Protein AF-Q4TBL2-F1 (afdb_monomer)

pLDDT: mean 72.85, std 23.15, range [24.27, 95.69]

Secondary structure (DSSP, 8-state):
-PPPPP-SS--EEEEE-SS-EEEE--TT-BS----TT---BHHHHHHHHS-GGG--S--------EEEEEEE-----------S--TTPPPPP------PPP----SS-----EEEEEEEEEEETTEEEEEEEEEESS--TTHHHHHHHHTT-PBTT-TTTTTTTT-SSSS-SEEEEEEEE--SSS-EEEE---S-STTT-TTEEEEEESS-HHHHHTT-

Radius of gyration: 19.43 Å; Cα contacts (8 Å, |Δi|>4): 349; chains: 1; bounding box: 51×47×43 Å

Sequence (220 aa):
MATEPASLENLRVLYHSHDYVVVDKHWDLRIDSKMWYEKLTVQAQLQASFPPAGRPQHLLRFQVLSPVGFLDKWSSLCCPQQSCCWPGVPLLQGPHRHQSLPRLSCEKPKTCRSELAVLEYGLYDGEPVTKALLQPLTGRTHQLRVHCSAIGHPIVGDVTYSCGADAGPYRMMLHAHLLHLPLEPQPLLVCAGDPFVPSVDPKWLPQRSLRMLSAAVASL

Structure (mmCIF, N/CA/C/O backbone):
data_AF-Q4TBL2-F1
#
_entry.id   AF-Q4TBL2-F1
#
loop_
_atom_site.group_PDB
_atom_site.id
_atom_site.type_symbol
_atom_site.label_atom_id
_atom_site.label_alt_id
_atom_site.label_comp_id
_atom_site.label_asym_id
_atom_site.label_entity_id
_atom_site.label_seq_id
_atom_site.pdbx_PDB_ins_code
_atom_site.Cartn_x
_atom_site.Cartn_y
_atom_site.Cartn_z
_atom_site.occupancy
_atom_site.B_iso_or_equiv
_atom_site.auth_seq_id
_atom_site.auth_comp_id
_atom_site.auth_asym_id
_atom_site.auth_atom_id
_atom_site.pdbx_PDB_model_num
ATOM 1 N N . MET A 1 1 ? 4.059 14.584 -12.124 1.00 42.28 1 MET A N 1
ATOM 2 C CA . MET A 1 1 ? 2.757 15.025 -11.589 1.00 42.28 1 MET A CA 1
ATOM 3 C C . MET A 1 1 ? 2.736 14.633 -10.130 1.00 42.28 1 MET A C 1
ATOM 5 O O . MET A 1 1 ? 2.803 13.450 -9.839 1.00 42.28 1 MET A O 1
ATOM 9 N N . ALA A 1 2 ? 2.824 15.614 -9.238 1.00 47.84 2 ALA A N 1
ATOM 10 C CA . ALA A 1 2 ? 2.899 15.372 -7.806 1.00 47.84 2 ALA A CA 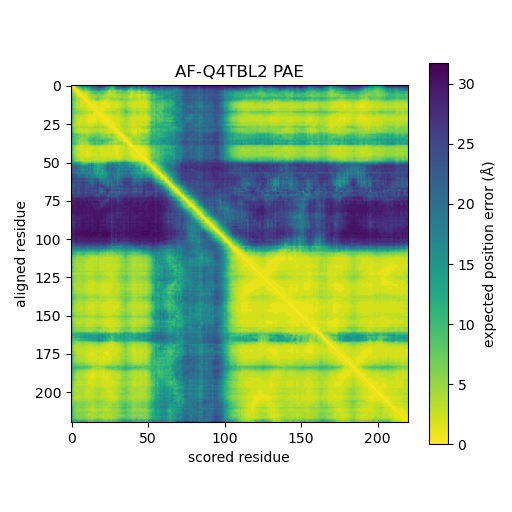1
ATOM 11 C C . ALA A 1 2 ? 1.472 15.296 -7.256 1.00 47.84 2 ALA A C 1
ATOM 13 O O . ALA A 1 2 ? 0.710 16.246 -7.420 1.00 47.84 2 ALA A O 1
ATOM 14 N N . THR A 1 3 ? 1.112 14.184 -6.612 1.00 62.75 3 THR A N 1
ATOM 15 C CA . THR A 1 3 ? 0.061 14.206 -5.583 1.00 62.75 3 THR A CA 1
ATOM 16 C C . THR A 1 3 ? 0.325 15.391 -4.659 1.00 62.75 3 THR A C 1
ATOM 18 O O . THR A 1 3 ? 1.483 15.600 -4.288 1.00 62.75 3 THR A O 1
ATOM 21 N N . GLU A 1 4 ? -0.711 16.168 -4.332 1.00 74.00 4 GLU A N 1
ATOM 22 C CA . GLU A 1 4 ? -0.565 17.333 -3.457 1.00 74.00 4 GLU A CA 1
ATOM 23 C C . GLU A 1 4 ? 0.197 16.958 -2.179 1.00 74.00 4 GLU A C 1
ATOM 25 O O . GLU A 1 4 ? -0.053 15.886 -1.614 1.00 74.00 4 GLU A O 1
ATOM 30 N N . PRO A 1 5 ? 1.145 17.799 -1.728 1.00 81.06 5 PRO A N 1
ATOM 31 C CA . PRO A 1 5 ? 1.869 17.529 -0.501 1.00 81.06 5 PRO A CA 1
ATOM 32 C C . PRO A 1 5 ? 0.889 17.452 0.669 1.00 81.06 5 PRO A C 1
ATOM 34 O O . PRO A 1 5 ? -0.144 18.125 0.698 1.00 81.06 5 PRO A O 1
ATOM 37 N N . ALA A 1 6 ? 1.233 16.641 1.665 1.00 80.75 6 ALA A N 1
ATOM 38 C CA . ALA A 1 6 ? 0.446 16.582 2.881 1.00 80.75 6 ALA A CA 1
ATOM 39 C C . ALA A 1 6 ? 0.355 17.966 3.548 1.00 80.75 6 ALA A C 1
ATOM 41 O O . ALA A 1 6 ? 1.347 18.686 3.659 1.00 80.75 6 ALA A O 1
ATOM 42 N N . SER A 1 7 ? -0.832 18.305 4.045 1.00 86.81 7 SER A N 1
ATOM 43 C CA . SER A 1 7 ? -1.094 19.516 4.825 1.00 86.81 7 SER A CA 1
ATOM 44 C C . SER A 1 7 ? -1.907 19.170 6.071 1.00 86.81 7 SER A C 1
ATOM 46 O O . SER A 1 7 ? -2.487 18.086 6.156 1.00 86.81 7 SER A O 1
ATOM 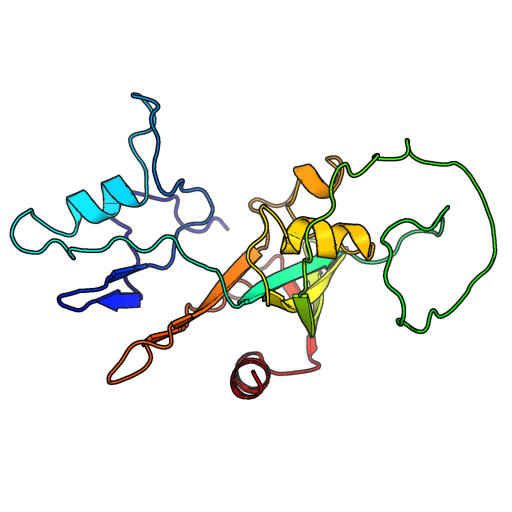48 N N . LEU A 1 8 ? -1.962 20.070 7.056 1.00 83.19 8 LEU A N 1
ATOM 49 C CA . LEU A 1 8 ? -2.751 19.835 8.274 1.00 83.19 8 LEU A CA 1
ATOM 50 C C . LEU A 1 8 ? -4.256 19.697 7.994 1.00 83.19 8 LEU A C 1
ATOM 52 O O . LEU A 1 8 ? -4.955 19.035 8.754 1.00 83.19 8 LEU A O 1
ATOM 56 N N . GLU A 1 9 ? -4.726 20.290 6.900 1.00 82.31 9 GLU A N 1
ATOM 57 C CA . GLU A 1 9 ? -6.141 20.358 6.526 1.00 82.31 9 GLU A CA 1
ATOM 58 C C . GLU A 1 9 ? -6.562 19.202 5.603 1.00 82.31 9 GLU A C 1
ATOM 60 O O . GLU A 1 9 ? -7.739 18.860 5.533 1.00 82.31 9 GLU A O 1
ATOM 65 N N . ASN A 1 10 ? -5.611 18.549 4.926 1.00 85.06 10 ASN A N 1
ATOM 66 C CA . ASN A 1 10 ? -5.883 17.471 3.973 1.00 85.06 10 ASN A CA 1
ATOM 67 C C . ASN A 1 10 ? -5.904 16.087 4.650 1.00 85.06 10 ASN A C 1
ATOM 69 O O . ASN A 1 10 ? -5.121 15.190 4.317 1.00 85.06 10 ASN A O 1
ATOM 73 N N . LEU A 1 11 ? -6.770 15.920 5.657 1.00 85.00 11 LEU A N 1
ATOM 74 C CA . LEU A 1 11 ? -7.009 14.622 6.288 1.00 85.00 11 LEU A CA 1
ATOM 75 C C . LEU A 1 11 ? -8.091 13.853 5.527 1.00 85.00 11 LEU A C 1
ATOM 77 O O . LEU A 1 11 ? -9.273 14.188 5.580 1.00 85.00 11 LEU A O 1
ATOM 81 N N . ARG A 1 12 ? -7.706 12.756 4.877 1.00 88.44 12 ARG A N 1
ATOM 82 C CA . ARG A 1 12 ? -8.656 11.892 4.175 1.00 88.44 12 ARG A CA 1
ATOM 83 C C . ARG A 1 12 ? -9.273 10.868 5.127 1.00 88.44 12 ARG A C 1
ATOM 85 O O . ARG A 1 12 ? -8.698 9.811 5.374 1.00 88.44 12 ARG A O 1
ATOM 92 N N . VAL A 1 13 ? -10.455 11.176 5.653 1.00 89.19 13 VAL A N 1
ATOM 93 C CA . VAL A 1 13 ? -11.239 10.257 6.495 1.00 89.19 13 VAL A CA 1
ATOM 94 C C . VAL A 1 13 ? -12.009 9.272 5.609 1.00 89.19 13 VAL A C 1
ATOM 96 O O . VAL A 1 13 ? -12.773 9.681 4.741 1.00 89.19 13 VAL A O 1
ATOM 99 N N . LEU A 1 14 ? -11.800 7.972 5.825 1.00 88.62 14 LEU A N 1
ATOM 100 C CA . LEU A 1 14 ? -12.497 6.885 5.124 1.00 88.62 14 LEU A CA 1
ATOM 101 C C . LEU A 1 14 ? -13.688 6.344 5.921 1.00 88.62 14 LEU A C 1
ATOM 103 O O . LEU A 1 14 ? -14.655 5.863 5.341 1.00 88.62 14 LEU A O 1
ATOM 107 N N . TYR A 1 15 ? -13.607 6.399 7.250 1.00 88.19 15 TYR A N 1
ATOM 108 C CA . TYR A 1 15 ? -14.672 5.975 8.152 1.00 88.19 15 TYR A CA 1
ATOM 109 C C . TYR A 1 15 ? -14.605 6.780 9.446 1.00 88.19 15 TYR A C 1
ATOM 111 O O . TYR A 1 15 ? -13.516 7.075 9.942 1.00 88.19 15 TYR A O 1
ATOM 119 N N . HIS A 1 16 ? -15.765 7.097 10.010 1.00 87.62 16 HIS A N 1
ATOM 120 C CA . HIS A 1 16 ? -15.886 7.770 11.294 1.00 87.62 16 HIS A CA 1
ATOM 121 C C . HIS A 1 16 ? -17.128 7.269 12.031 1.00 87.62 16 HIS A C 1
ATOM 123 O O . HIS A 1 16 ? -18.212 7.164 11.460 1.00 87.62 16 HIS A O 1
ATOM 129 N N . SER A 1 17 ? -16.942 6.976 13.310 1.00 85.31 17 SER A N 1
ATOM 130 C CA . SER A 1 17 ? -17.966 6.612 14.285 1.00 85.31 17 SER A CA 1
ATOM 131 C C . SER A 1 17 ? -17.591 7.221 15.637 1.00 85.31 17 SER A C 1
ATOM 133 O O . SER A 1 17 ? -16.541 7.849 15.762 1.00 85.31 17 SER A O 1
ATOM 135 N N . HIS A 1 18 ? -18.412 6.986 16.660 1.00 80.12 18 HIS A N 1
ATOM 136 C CA . HIS A 1 18 ? -18.089 7.387 18.030 1.00 80.12 18 HIS A CA 1
ATOM 137 C C . HIS A 1 18 ? -16.746 6.804 18.518 1.00 80.12 18 HIS A C 1
ATOM 139 O O . HIS A 1 18 ? -15.970 7.494 19.178 1.00 80.12 18 HIS A O 1
ATOM 145 N N . ASP A 1 19 ? -16.447 5.553 18.159 1.00 82.44 19 ASP A N 1
ATOM 146 C CA . ASP A 1 19 ? -15.314 4.814 18.730 1.00 82.44 19 ASP A CA 1
ATOM 147 C C . ASP A 1 19 ? -14.095 4.752 17.805 1.00 82.44 19 ASP A C 1
ATOM 149 O O . ASP A 1 19 ? -12.962 4.614 18.274 1.00 82.44 19 ASP A O 1
ATOM 153 N N . TYR A 1 20 ? -14.308 4.885 16.492 1.00 85.19 20 TYR A N 1
ATOM 154 C CA . TYR A 1 20 ? -13.273 4.677 15.481 1.00 85.19 20 TYR A CA 1
ATOM 155 C C . TYR A 1 20 ? -13.249 5.769 14.421 1.00 85.19 20 TYR A C 1
ATOM 157 O O . TYR A 1 20 ? -14.282 6.163 13.879 1.00 85.19 20 TYR A O 1
ATOM 165 N N . VAL A 1 21 ? -12.031 6.151 14.044 1.00 86.38 21 VAL A N 1
ATOM 166 C CA . VAL A 1 21 ? -11.726 6.919 12.836 1.00 86.38 21 VAL A CA 1
ATOM 167 C C . VAL A 1 21 ? -10.727 6.114 12.011 1.00 86.38 21 VAL A C 1
ATOM 169 O O . VAL A 1 21 ? -9.684 5.699 12.519 1.00 86.38 21 VAL A O 1
ATOM 172 N N . VAL A 1 22 ? -11.030 5.910 10.731 1.00 88.44 22 VAL A N 1
ATOM 173 C CA . VAL A 1 22 ? -10.106 5.323 9.754 1.00 88.44 22 VAL A CA 1
ATOM 174 C C . VAL A 1 22 ? -9.737 6.392 8.745 1.00 88.44 22 VAL A C 1
ATOM 176 O O . VAL A 1 22 ? -10.611 7.062 8.195 1.00 88.44 22 VAL A O 1
ATOM 179 N N . VAL A 1 23 ? -8.440 6.542 8.497 1.00 89.62 23 VAL A N 1
ATOM 180 C CA . VAL A 1 23 ? -7.898 7.556 7.592 1.00 89.62 23 VAL A CA 1
ATOM 181 C C . VAL A 1 23 ? -7.046 6.908 6.514 1.00 89.62 23 VAL A C 1
ATOM 183 O O . VAL A 1 23 ? -6.319 5.948 6.775 1.00 89.62 23 VAL A O 1
ATOM 186 N N . ASP A 1 24 ? -7.107 7.466 5.312 1.00 89.88 24 ASP A N 1
ATOM 187 C CA . ASP A 1 24 ? -6.162 7.170 4.245 1.00 89.88 24 ASP A CA 1
ATOM 188 C C . ASP A 1 24 ? -4.912 8.029 4.449 1.00 89.88 24 ASP A C 1
ATOM 190 O O . ASP A 1 24 ? -4.867 9.219 4.123 1.00 89.88 24 ASP A O 1
ATOM 194 N N . LYS A 1 25 ? -3.906 7.432 5.088 1.00 86.38 25 LYS A N 1
ATOM 195 C CA . LYS A 1 25 ? -2.682 8.128 5.469 1.00 86.38 25 LYS A CA 1
ATOM 196 C C . LYS A 1 25 ? -1.863 8.505 4.234 1.00 86.38 25 LYS A C 1
ATOM 198 O O . LYS A 1 25 ? -1.378 7.625 3.520 1.00 86.38 25 LYS A O 1
ATOM 203 N N . HIS A 1 26 ? -1.543 9.792 4.093 1.00 87.44 26 HIS A N 1
ATOM 204 C CA . HIS A 1 26 ? -0.567 10.241 3.102 1.00 87.44 26 HIS A CA 1
ATOM 205 C C . HIS A 1 26 ? 0.788 9.531 3.286 1.00 87.44 26 HIS A C 1
ATOM 207 O O . HIS A 1 26 ? 1.250 9.279 4.405 1.00 87.44 26 HIS A O 1
ATOM 213 N N . TRP A 1 27 ? 1.439 9.174 2.184 1.00 82.94 27 TRP A N 1
ATOM 214 C CA . TRP A 1 27 ? 2.610 8.294 2.181 1.00 82.94 27 TRP A CA 1
ATOM 215 C C . TRP A 1 27 ? 3.803 8.864 2.949 1.00 82.94 27 TRP A C 1
ATOM 217 O O . TRP A 1 27 ? 4.434 8.120 3.696 1.00 82.94 27 TRP A O 1
ATOM 227 N N . ASP A 1 28 ? 4.011 10.175 2.855 1.00 83.25 28 ASP A N 1
ATOM 228 C CA . ASP A 1 28 ? 5.127 10.887 3.491 1.00 83.25 28 ASP A CA 1
ATOM 229 C C . ASP A 1 28 ? 4.885 11.265 4.965 1.00 83.25 28 ASP A C 1
ATOM 231 O O . ASP A 1 28 ? 5.744 11.831 5.632 1.00 83.25 28 ASP A O 1
ATOM 235 N N . LEU A 1 29 ? 3.702 10.967 5.515 1.00 83.75 29 LEU A N 1
ATOM 236 C CA . LEU A 1 29 ? 3.378 11.349 6.889 1.00 83.75 29 LEU A CA 1
ATOM 237 C C . LEU A 1 29 ? 3.733 10.279 7.910 1.00 83.75 29 LEU A C 1
ATOM 239 O O . LEU A 1 29 ? 3.360 9.106 7.780 1.00 83.75 29 LEU A O 1
ATOM 243 N N . ARG A 1 30 ? 4.345 10.711 9.012 1.00 81.12 30 ARG A N 1
ATOM 244 C CA . ARG A 1 30 ? 4.428 9.910 10.233 1.00 81.12 30 ARG A CA 1
ATOM 245 C C . ARG A 1 30 ? 3.094 9.897 10.963 1.00 81.12 30 ARG A C 1
ATOM 247 O O . ARG A 1 30 ? 2.340 10.866 10.937 1.00 81.12 30 ARG A O 1
ATOM 254 N N . ILE A 1 31 ? 2.821 8.790 11.651 1.00 79.06 31 ILE A N 1
ATOM 255 C CA . ILE A 1 31 ? 1.633 8.671 12.508 1.00 79.06 31 ILE A CA 1
ATOM 256 C C . ILE A 1 31 ? 1.739 9.656 13.680 1.00 79.06 31 ILE A C 1
ATOM 258 O O . ILE A 1 31 ? 0.811 10.418 13.927 1.00 79.06 31 ILE A O 1
ATOM 262 N N . ASP A 1 32 ? 2.892 9.653 14.345 1.00 79.06 32 ASP A N 1
ATOM 263 C CA . ASP A 1 32 ? 3.239 10.500 15.485 1.00 79.06 32 ASP A CA 1
ATOM 264 C C . ASP A 1 32 ? 4.747 10.809 15.435 1.00 79.06 32 ASP A C 1
ATOM 266 O O . ASP A 1 32 ? 5.522 10.065 14.816 1.00 79.06 32 ASP A O 1
ATOM 270 N N . SER A 1 33 ? 5.165 11.896 16.081 1.00 78.88 33 SER A N 1
ATOM 271 C CA . SER A 1 33 ? 6.563 12.272 16.248 1.00 78.88 33 SER A CA 1
ATOM 272 C C . SER A 1 33 ? 6.817 12.875 17.625 1.00 78.88 33 SER A C 1
ATOM 274 O O . SER A 1 33 ? 6.108 13.759 18.093 1.00 78.88 33 SER A O 1
ATOM 276 N N . LYS A 1 34 ? 7.909 12.431 18.254 1.00 79.12 34 LYS A N 1
ATOM 277 C CA . LYS A 1 34 ? 8.442 13.044 19.481 1.00 79.12 34 LYS A CA 1
ATOM 278 C C . LYS A 1 34 ? 9.349 14.244 19.190 1.00 79.12 34 LYS A C 1
ATOM 280 O O . LYS A 1 34 ? 9.839 14.878 20.122 1.00 79.12 34 LYS A O 1
ATOM 285 N N . MET A 1 35 ? 9.640 14.519 17.918 1.00 78.12 35 MET A N 1
ATOM 286 C CA . MET A 1 35 ? 10.522 15.608 17.512 1.00 78.12 35 MET A CA 1
ATOM 287 C C . MET A 1 35 ? 9.729 16.912 17.467 1.00 78.12 35 MET A C 1
ATOM 289 O O . MET A 1 35 ? 8.772 17.043 16.714 1.00 78.12 35 MET A O 1
ATOM 293 N N . TRP A 1 36 ? 10.153 17.896 18.258 1.00 72.00 36 TRP A N 1
ATOM 294 C CA . TRP A 1 36 ? 9.431 19.158 18.461 1.00 72.00 36 TRP A CA 1
ATOM 295 C C . TRP A 1 36 ? 9.198 19.983 17.179 1.00 72.00 36 TRP A C 1
ATOM 297 O O . TRP A 1 36 ? 8.280 20.803 17.134 1.00 72.00 36 TRP A O 1
ATOM 307 N N . TYR A 1 37 ? 10.024 19.792 16.148 1.00 76.88 37 TYR A N 1
ATOM 308 C CA . TYR A 1 37 ? 9.916 20.494 14.866 1.00 76.88 37 TYR A CA 1
ATOM 309 C C . TYR A 1 37 ? 9.012 19.780 13.851 1.00 76.88 37 TYR A C 1
ATOM 311 O O . TYR A 1 37 ? 8.557 20.404 12.894 1.00 76.88 37 TYR A O 1
ATOM 319 N N . GLU A 1 38 ? 8.718 18.493 14.043 1.00 76.25 38 GLU A N 1
ATOM 320 C CA . GLU A 1 38 ? 7.903 17.706 13.118 1.00 76.25 38 GLU A CA 1
ATOM 321 C C . GLU A 1 38 ? 6.423 17.846 13.492 1.00 76.25 38 GLU A C 1
ATOM 323 O O . GLU A 1 38 ? 5.834 17.011 14.174 1.00 76.25 38 GLU A O 1
ATOM 328 N N . LYS A 1 39 ? 5.829 18.968 13.075 1.00 76.69 39 LYS A N 1
ATOM 329 C CA . LYS A 1 39 ? 4.446 19.331 13.426 1.00 76.69 39 LYS A CA 1
ATOM 330 C C . LYS A 1 39 ? 3.390 18.705 12.516 1.00 76.69 39 LYS A C 1
ATOM 332 O O . LYS A 1 39 ? 2.213 18.708 12.861 1.00 76.69 39 LYS A O 1
ATOM 337 N N . LEU A 1 40 ? 3.795 18.191 11.356 1.00 87.56 40 LEU A N 1
ATOM 338 C CA . LEU A 1 40 ? 2.896 17.600 10.375 1.00 87.56 40 LEU A CA 1
ATOM 339 C C . LEU A 1 40 ? 2.886 16.073 10.535 1.00 87.56 40 LEU A C 1
ATOM 341 O O . LEU A 1 40 ? 3.692 15.359 9.946 1.00 87.56 40 LEU A O 1
ATOM 345 N N . THR A 1 41 ? 1.970 15.579 11.363 1.00 87.62 41 THR A N 1
ATOM 346 C CA . THR A 1 41 ? 1.737 14.148 11.602 1.00 87.62 41 THR A CA 1
ATOM 347 C C . THR A 1 41 ? 0.258 13.824 11.432 1.00 87.62 41 THR A C 1
ATOM 349 O O . THR A 1 41 ? -0.594 14.713 11.494 1.00 87.62 41 THR A O 1
ATOM 352 N N . VAL A 1 42 ? -0.075 12.542 11.269 1.00 85.50 42 VAL A N 1
ATOM 353 C CA . VAL A 1 42 ? -1.482 12.099 11.250 1.00 85.50 42 VAL A CA 1
ATOM 354 C C . VAL A 1 42 ? -2.185 12.488 12.546 1.00 85.50 42 VAL A C 1
ATOM 356 O O . VAL A 1 42 ? -3.328 12.933 12.525 1.00 85.50 42 VAL A O 1
ATOM 359 N N . GLN A 1 43 ? -1.497 12.366 13.683 1.00 83.88 43 GLN A N 1
ATOM 360 C CA . GLN A 1 43 ? -2.030 12.788 14.972 1.00 83.88 43 GLN A CA 1
ATOM 361 C C . GLN A 1 43 ? -2.347 14.289 15.004 1.00 83.88 43 GLN A C 1
ATOM 363 O O . GLN A 1 43 ? -3.404 14.663 15.506 1.00 83.88 43 GLN A O 1
ATOM 368 N N . ALA A 1 44 ? -1.487 15.140 14.439 1.00 85.88 44 ALA A N 1
ATOM 369 C CA . ALA A 1 44 ? -1.749 16.575 14.344 1.00 85.88 44 ALA A CA 1
ATOM 370 C C . ALA A 1 44 ? -2.941 16.887 13.419 1.00 85.88 44 ALA A C 1
ATOM 372 O O . ALA A 1 44 ? -3.798 17.693 13.777 1.00 85.88 44 ALA A O 1
ATOM 373 N N . GLN A 1 45 ? -3.051 16.202 12.275 1.00 87.94 45 GLN A N 1
ATOM 374 C CA . GLN A 1 45 ? -4.205 16.326 11.373 1.00 87.94 45 GLN A CA 1
ATOM 375 C C . GLN A 1 45 ? -5.519 15.915 12.057 1.00 87.94 45 GLN A C 1
ATOM 377 O O . GLN A 1 45 ? -6.532 16.607 11.946 1.00 87.94 45 GLN A O 1
ATOM 382 N N . LEU A 1 46 ? -5.503 14.808 12.807 1.00 85.25 46 LEU A N 1
ATOM 383 C CA . LEU A 1 46 ? -6.652 14.351 13.591 1.00 85.25 46 LEU A CA 1
ATOM 384 C C . LEU A 1 46 ? -7.037 15.374 14.665 1.00 85.25 46 LEU A C 1
ATOM 386 O O . LEU A 1 46 ? -8.215 15.665 14.831 1.00 85.25 46 LEU A O 1
ATOM 390 N N . GLN A 1 47 ? -6.061 15.955 15.366 1.00 83.94 47 GLN A N 1
ATOM 391 C CA . GLN A 1 47 ? -6.313 16.990 16.373 1.00 83.94 47 GLN A CA 1
ATOM 392 C C . GLN A 1 47 ? -6.921 18.266 15.778 1.00 83.94 47 GLN A C 1
ATOM 394 O O . GLN A 1 47 ? -7.759 18.885 16.429 1.00 83.94 47 GLN A O 1
ATOM 399 N N . ALA A 1 48 ? -6.515 18.649 14.565 1.00 85.19 48 ALA A N 1
ATOM 400 C CA . ALA A 1 48 ? -7.085 19.791 13.856 1.00 85.19 48 ALA A CA 1
ATOM 401 C C . ALA A 1 48 ? -8.514 19.512 13.354 1.00 85.19 48 ALA A C 1
ATOM 403 O O . ALA A 1 48 ? -9.364 20.396 13.397 1.00 85.19 48 ALA A O 1
ATOM 404 N N . SER A 1 49 ? -8.783 18.276 12.919 1.00 84.31 49 SER A N 1
ATOM 405 C CA . SER A 1 49 ? -10.068 17.881 12.322 1.00 84.31 49 SER A CA 1
ATOM 406 C C . SER A 1 49 ? -11.141 17.508 13.355 1.00 84.31 49 SER A C 1
ATOM 408 O O . SER A 1 49 ? -12.330 17.632 13.073 1.00 84.31 49 SER A O 1
ATOM 410 N N . PHE A 1 50 ? -10.744 17.058 14.553 1.00 81.06 50 PHE A N 1
ATOM 411 C CA . PHE A 1 50 ? -11.649 16.593 15.610 1.00 81.06 50 PHE A CA 1
ATOM 412 C C . PHE A 1 50 ? -11.388 17.340 16.938 1.00 81.06 50 PHE A C 1
ATOM 414 O O . PHE A 1 50 ? -10.448 17.002 17.670 1.00 81.06 50 PHE A O 1
ATOM 421 N N . PRO A 1 51 ? -12.216 18.346 17.293 1.00 67.06 51 PRO A N 1
ATOM 422 C CA . PRO A 1 51 ? -12.083 19.070 18.554 1.00 67.06 51 PRO A CA 1
ATOM 423 C C . PRO A 1 51 ? -12.265 18.156 19.787 1.00 67.06 51 PRO A C 1
ATOM 425 O O . PRO A 1 51 ? -12.849 17.076 19.683 1.00 67.06 51 PRO A O 1
ATOM 428 N N . PRO A 1 52 ? -11.813 18.573 20.990 1.00 61.47 52 PRO A N 1
ATOM 429 C CA . PRO A 1 52 ? -11.757 17.728 22.193 1.00 61.47 52 PRO A CA 1
ATOM 430 C C . PRO A 1 52 ? -13.069 17.034 22.591 1.00 61.47 52 PRO A C 1
ATOM 432 O O . PRO A 1 52 ? -13.019 15.972 23.202 1.00 61.47 52 PRO A O 1
ATOM 435 N N . ALA A 1 53 ? -14.222 17.606 22.232 1.00 54.66 53 ALA A N 1
ATOM 436 C CA . ALA A 1 53 ? -15.547 17.067 22.538 1.00 54.66 53 ALA A CA 1
ATOM 437 C C . ALA A 1 53 ? -15.988 15.885 21.643 1.00 54.66 53 ALA A C 1
ATOM 439 O O . ALA A 1 53 ? -17.033 15.302 21.905 1.00 54.66 53 ALA A O 1
ATOM 440 N N . GLY A 1 54 ? -15.216 15.526 20.606 1.00 52.78 54 GLY A N 1
ATOM 441 C CA . GLY A 1 54 ? -15.538 14.453 19.651 1.00 52.78 54 GLY A CA 1
ATOM 442 C C . GLY A 1 54 ? -14.394 13.465 19.409 1.00 52.78 54 GLY A C 1
ATOM 443 O O . GLY A 1 54 ? -14.297 12.898 18.325 1.00 52.78 54 GLY A O 1
ATOM 444 N N . ARG A 1 55 ? -13.476 13.297 20.373 1.00 56.06 55 ARG A N 1
ATOM 445 C CA . ARG A 1 55 ? -12.330 12.390 20.204 1.00 56.06 55 ARG A CA 1
ATOM 446 C C . ARG A 1 55 ? -12.759 10.920 20.321 1.00 56.06 55 ARG A C 1
ATOM 448 O O . ARG A 1 55 ? -13.302 10.558 21.364 1.00 56.06 55 ARG A O 1
ATOM 455 N N . PRO A 1 56 ? -12.421 10.055 19.348 1.00 48.75 56 PRO A N 1
ATOM 456 C CA . PRO A 1 56 ? -12.540 8.614 19.534 1.00 48.75 56 PRO A CA 1
ATOM 457 C C . PRO A 1 56 ? -11.600 8.162 20.661 1.00 48.75 56 PRO A C 1
ATOM 459 O O . PRO A 1 56 ? -10.435 8.568 20.720 1.00 48.75 56 PRO A O 1
ATOM 462 N N . GLN A 1 57 ? -12.102 7.327 21.573 1.00 45.66 57 GLN A N 1
ATOM 463 C CA . GLN A 1 57 ? -11.367 6.889 22.771 1.00 45.66 57 GLN A CA 1
ATOM 464 C C . GLN A 1 57 ? -10.215 5.912 22.453 1.00 45.66 57 GLN A C 1
ATOM 466 O O . GLN A 1 57 ? -9.352 5.671 23.299 1.00 45.66 57 GLN A O 1
ATOM 471 N N . HIS A 1 58 ? -10.146 5.394 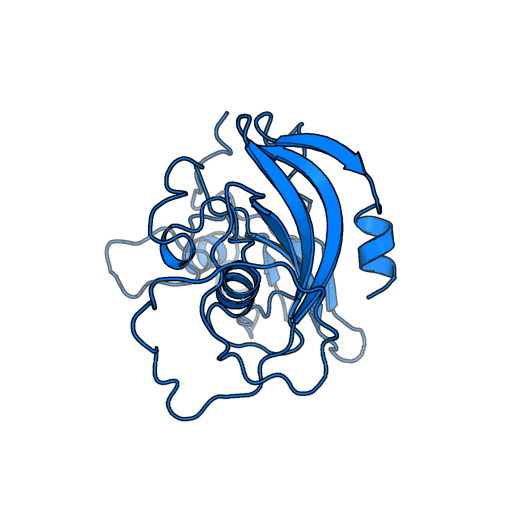21.219 1.00 43.66 58 HIS A N 1
ATOM 472 C CA . HIS A 1 58 ? -9.153 4.411 20.793 1.00 43.66 58 HIS A CA 1
ATOM 473 C C . HIS A 1 58 ? -8.531 4.771 19.433 1.00 43.66 58 HIS A C 1
ATOM 475 O O . HIS A 1 58 ? -9.122 4.562 18.376 1.00 43.66 58 HIS A O 1
ATOM 481 N N . LEU A 1 59 ? -7.287 5.267 19.439 1.00 40.41 59 LEU A N 1
ATOM 482 C CA . LEU A 1 59 ? -6.480 5.405 18.221 1.00 40.41 59 LEU A CA 1
ATOM 483 C C . LEU A 1 59 ? -5.796 4.061 17.926 1.00 40.41 59 LEU A C 1
ATOM 485 O O . LEU A 1 59 ? -4.723 3.761 18.452 1.00 40.41 59 LEU A O 1
ATOM 489 N N . LEU A 1 60 ? -6.439 3.214 17.122 1.00 33.28 60 LEU A N 1
ATOM 490 C CA . LEU A 1 60 ? -5.885 1.911 16.759 1.00 33.28 60 LEU A CA 1
ATOM 491 C C . LEU A 1 60 ? -4.678 2.064 15.823 1.00 33.28 60 LEU A C 1
ATOM 493 O O . LEU A 1 60 ? -4.725 2.712 14.779 1.00 33.28 60 LEU A O 1
ATOM 497 N N . ARG A 1 61 ? -3.571 1.420 16.200 1.00 29.92 61 ARG A N 1
ATOM 498 C CA . ARG A 1 61 ? -2.353 1.323 15.393 1.00 29.92 61 ARG A CA 1
ATOM 499 C C . ARG A 1 61 ? -2.600 0.315 14.269 1.00 29.92 61 ARG A C 1
ATOM 501 O O . ARG A 1 61 ? -2.609 -0.888 14.512 1.00 29.92 61 ARG A O 1
ATOM 508 N N . PHE A 1 62 ? -2.836 0.825 13.062 1.00 29.62 62 PHE A N 1
ATOM 509 C CA . PHE A 1 62 ? -3.227 0.057 11.878 1.00 29.62 62 PHE A CA 1
ATOM 510 C C . PHE A 1 62 ? -2.370 -1.196 11.635 1.00 29.62 62 PHE A C 1
ATOM 512 O O . PHE A 1 62 ? -1.154 -1.112 11.446 1.00 29.62 62 PHE A O 1
ATOM 519 N N . GLN A 1 63 ? -3.033 -2.353 11.565 1.00 26.58 63 GLN A N 1
ATOM 520 C CA . GLN A 1 63 ? -2.543 -3.520 10.839 1.00 26.58 63 GLN A CA 1
ATOM 521 C C . GLN A 1 63 ? -3.034 -3.385 9.398 1.00 26.58 63 GLN A C 1
ATOM 523 O O . GLN A 1 63 ? -4.216 -3.527 9.105 1.00 26.58 63 GLN A O 1
ATOM 528 N N . VAL A 1 64 ? -2.115 -3.020 8.511 1.00 33.28 64 VAL A N 1
ATOM 529 C CA . VAL A 1 64 ? -2.352 -2.958 7.069 1.00 33.28 64 VAL A CA 1
ATOM 530 C C . VAL A 1 64 ? -2.649 -4.373 6.585 1.00 33.28 64 VAL A C 1
ATOM 532 O O . VAL A 1 64 ? -1.756 -5.209 6.650 1.00 33.28 64 VAL A O 1
ATOM 535 N N . LEU A 1 65 ? -3.873 -4.652 6.133 1.00 34.25 65 LEU A N 1
ATOM 536 C CA . LEU A 1 65 ? -4.280 -6.000 5.718 1.00 34.25 65 LEU A CA 1
ATOM 537 C C . LEU A 1 65 ? -4.107 -6.254 4.232 1.00 34.25 65 LEU A C 1
ATOM 539 O O . LEU A 1 65 ? -4.008 -7.415 3.840 1.00 34.25 65 LEU A O 1
ATOM 543 N N . SER A 1 66 ? -3.972 -5.212 3.411 1.00 33.81 66 SER A N 1
ATOM 544 C CA . SER A 1 66 ? -3.442 -5.430 2.076 1.00 33.81 66 SER A CA 1
ATOM 545 C C . SER A 1 66 ? -2.702 -4.254 1.480 1.00 33.81 66 SER A C 1
ATOM 547 O O . SER A 1 66 ? -3.346 -3.304 1.037 1.00 33.81 66 SER A O 1
ATOM 549 N N . PRO A 1 67 ? -1.364 -4.274 1.415 1.00 42.47 67 PRO A N 1
ATOM 550 C CA . PRO A 1 67 ? -0.699 -3.393 0.502 1.00 42.47 67 PRO A CA 1
ATOM 551 C C . PRO A 1 67 ? -0.890 -3.853 -0.931 1.00 42.47 67 PRO A C 1
ATOM 553 O O . PRO A 1 67 ? -0.588 -5.000 -1.262 1.00 42.47 67 PRO A O 1
ATOM 556 N N . VAL A 1 68 ? -1.297 -2.931 -1.790 1.00 34.75 68 VAL A N 1
ATOM 557 C CA . VAL A 1 68 ? -0.895 -3.038 -3.187 1.00 34.75 68 VAL A CA 1
ATOM 558 C C . VAL A 1 68 ? 0.567 -2.601 -3.257 1.00 34.75 68 VAL A C 1
ATOM 560 O O . VAL A 1 68 ? 0.958 -1.653 -2.568 1.00 34.75 68 VAL A O 1
ATOM 563 N N . GLY A 1 69 ? 1.386 -3.308 -4.026 1.00 34.84 69 GLY A N 1
ATOM 564 C CA . GLY A 1 69 ? 2.728 -2.835 -4.326 1.00 34.84 69 GLY A CA 1
ATOM 565 C C . GLY A 1 69 ? 3.204 -3.216 -5.712 1.00 34.84 69 GLY A C 1
ATOM 566 O O . GLY A 1 69 ? 2.763 -4.224 -6.264 1.00 34.84 69 GLY A O 1
ATOM 567 N N . PHE A 1 70 ? 4.065 -2.366 -6.268 1.00 35.28 70 PHE A N 1
ATOM 568 C CA . PHE A 1 70 ? 4.809 -2.647 -7.489 1.00 35.28 70 PHE A CA 1
ATOM 569 C C . PHE A 1 70 ? 6.085 -3.407 -7.135 1.00 35.28 70 PHE A C 1
ATOM 571 O O . PHE A 1 70 ? 6.800 -3.021 -6.212 1.00 35.28 70 PHE A O 1
ATOM 578 N N . LEU A 1 71 ? 6.336 -4.491 -7.855 1.00 39.31 71 LEU A N 1
ATOM 579 C CA . LEU A 1 71 ? 7.445 -5.421 -7.667 1.00 39.31 71 LEU A CA 1
ATOM 580 C C . LEU A 1 71 ? 8.311 -5.431 -8.932 1.00 39.31 71 LEU A C 1
ATOM 582 O O . LEU A 1 71 ? 7.802 -5.833 -9.978 1.00 39.31 71 LEU A O 1
ATOM 586 N N . ASP A 1 72 ? 9.579 -5.029 -8.857 1.00 32.38 72 ASP A N 1
ATOM 587 C CA . ASP A 1 72 ? 10.506 -5.002 -10.008 1.00 32.38 72 ASP A CA 1
ATOM 588 C C . ASP A 1 72 ? 10.789 -6.388 -10.611 1.00 32.38 72 ASP A C 1
ATOM 590 O O . ASP A 1 72 ? 10.650 -7.414 -9.934 1.00 32.38 72 ASP A O 1
ATOM 594 N N . LYS A 1 73 ? 11.221 -6.453 -11.884 1.00 39.28 73 LYS A N 1
ATOM 595 C CA . LYS A 1 73 ? 11.631 -7.713 -12.532 1.00 39.28 73 LYS A CA 1
ATOM 596 C C . LYS A 1 73 ? 12.972 -7.668 -13.283 1.00 39.28 73 LYS A C 1
ATOM 598 O O . LYS A 1 73 ? 13.202 -6.831 -14.136 1.00 39.28 73 LYS A O 1
ATOM 603 N N . TRP A 1 74 ? 13.742 -8.743 -13.078 1.00 30.94 74 TRP A N 1
ATOM 604 C CA . TRP A 1 74 ? 14.639 -9.420 -14.033 1.00 30.94 74 TRP A CA 1
ATOM 605 C C . TRP A 1 74 ? 15.669 -8.568 -14.801 1.00 30.94 74 TRP A C 1
ATOM 607 O O . TRP A 1 74 ? 15.500 -8.247 -15.973 1.00 30.94 74 TRP A O 1
ATOM 617 N N . SER A 1 75 ? 16.854 -8.445 -14.203 1.00 27.53 75 SER A N 1
ATOM 618 C CA . SER A 1 75 ? 18.113 -8.566 -14.940 1.00 27.53 75 SER A CA 1
ATOM 619 C C . SER A 1 75 ? 19.017 -9.589 -14.230 1.00 27.53 75 SER A C 1
ATOM 621 O O . SER A 1 75 ? 19.234 -9.512 -13.029 1.00 27.53 75 SER A O 1
ATOM 623 N N . SER A 1 76 ? 19.467 -10.600 -14.979 1.00 27.28 76 SER A N 1
ATOM 624 C CA . SER A 1 76 ? 20.657 -11.437 -14.732 1.00 27.28 76 SER A CA 1
ATOM 625 C C . SER A 1 76 ? 20.813 -12.161 -13.372 1.00 27.28 76 SER A C 1
ATOM 627 O O . SER A 1 76 ? 21.134 -11.585 -12.341 1.00 27.28 76 SER A O 1
ATOM 629 N N . LEU A 1 77 ? 20.693 -13.493 -13.414 1.00 28.92 77 LEU A N 1
ATOM 630 C CA . LEU A 1 77 ? 20.961 -14.459 -12.338 1.00 28.92 77 LEU A CA 1
ATOM 631 C C . LEU A 1 77 ? 22.237 -14.197 -11.508 1.00 28.92 77 LEU A C 1
ATOM 633 O O . LEU A 1 77 ? 23.345 -14.252 -12.036 1.00 28.92 77 LEU A O 1
ATOM 637 N N . CYS A 1 78 ? 22.075 -14.146 -10.183 1.00 24.27 78 CYS A N 1
ATOM 638 C CA . CYS A 1 78 ? 22.766 -15.036 -9.242 1.00 24.27 78 CYS A CA 1
ATOM 639 C C . CYS A 1 78 ? 22.020 -15.040 -7.900 1.00 24.27 78 CYS A C 1
ATOM 641 O O . CYS A 1 78 ? 22.053 -14.072 -7.149 1.00 24.27 78 CYS A O 1
ATOM 643 N N . CYS A 1 79 ? 21.371 -16.160 -7.581 1.00 34.41 79 CYS A N 1
ATOM 644 C CA . CYS A 1 79 ? 20.997 -16.495 -6.213 1.00 34.41 79 CYS A CA 1
ATOM 645 C C . CYS A 1 79 ? 22.065 -17.457 -5.671 1.00 34.41 79 CYS A C 1
ATOM 647 O O . CYS A 1 79 ? 22.060 -18.634 -6.043 1.00 34.41 79 CYS A O 1
ATOM 649 N N . PRO A 1 80 ? 22.998 -17.014 -4.813 1.00 30.55 80 PRO A N 1
ATOM 650 C CA . PRO A 1 80 ? 23.720 -17.914 -3.945 1.00 30.55 80 PRO A CA 1
ATOM 651 C C . PRO A 1 80 ? 23.040 -17.936 -2.571 1.00 30.55 80 PRO A C 1
ATOM 653 O O . PRO A 1 80 ? 23.024 -16.954 -1.840 1.00 30.55 80 PRO A O 1
ATOM 656 N N . GLN A 1 81 ? 22.559 -19.130 -2.227 1.00 32.50 81 GLN A N 1
ATOM 657 C CA . GLN A 1 81 ? 22.349 -19.636 -0.867 1.00 32.50 81 GLN A CA 1
ATOM 658 C C . GLN A 1 81 ? 21.107 -19.173 -0.088 1.00 32.50 81 GLN A C 1
ATOM 660 O O . GLN A 1 81 ? 21.075 -18.157 0.593 1.00 32.50 81 GLN A O 1
ATOM 665 N N . GLN A 1 82 ? 20.119 -20.077 -0.108 1.00 36.88 82 GLN A N 1
ATOM 666 C CA . GLN A 1 82 ? 19.436 -20.637 1.065 1.00 36.88 82 GLN A CA 1
ATOM 667 C C . GLN A 1 82 ? 19.778 -19.974 2.413 1.00 36.88 82 GLN A C 1
ATOM 669 O O . GLN A 1 82 ? 20.785 -20.319 3.026 1.00 36.88 82 GLN A O 1
ATOM 674 N N . SER A 1 83 ? 18.866 -19.145 2.926 1.00 34.56 83 SER A N 1
ATOM 675 C CA . SER A 1 83 ? 18.506 -19.127 4.355 1.00 34.56 83 SER A CA 1
ATOM 676 C C . SER A 1 83 ? 17.332 -18.182 4.624 1.00 34.56 83 SER A C 1
ATOM 678 O O . SER A 1 83 ? 17.458 -17.167 5.299 1.00 34.56 83 SER A O 1
ATOM 680 N N . CYS A 1 84 ? 16.157 -18.542 4.119 1.00 29.77 84 CYS A N 1
ATOM 681 C CA . CYS A 1 84 ? 14.914 -18.342 4.855 1.00 29.77 84 CYS A CA 1
ATOM 682 C C . CYS A 1 84 ? 14.357 -19.749 5.030 1.00 29.77 84 CYS A C 1
ATOM 684 O O . CYS A 1 84 ? 13.945 -20.369 4.053 1.00 29.77 84 CYS A O 1
ATOM 686 N N . CYS A 1 85 ? 14.489 -20.309 6.232 1.00 25.62 85 CYS A N 1
ATOM 687 C CA . CYS A 1 85 ? 14.011 -21.649 6.545 1.00 25.62 85 CYS A CA 1
ATOM 688 C C . CYS A 1 85 ? 12.502 -21.734 6.287 1.00 25.62 85 CYS A C 1
ATOM 690 O O . CYS A 1 85 ? 11.704 -21.354 7.137 1.00 25.62 85 CYS A O 1
ATOM 692 N N . TRP A 1 86 ? 12.132 -22.255 5.122 1.00 30.98 86 TRP A N 1
ATOM 693 C CA . TRP A 1 86 ? 10.778 -22.659 4.781 1.00 30.98 86 TRP A CA 1
ATOM 694 C C . TRP A 1 86 ? 10.818 -24.145 4.421 1.00 30.98 86 TRP A C 1
ATOM 696 O O . TRP A 1 86 ? 11.293 -24.493 3.339 1.00 30.98 86 TRP A O 1
ATOM 706 N N . PRO A 1 87 ? 10.352 -25.053 5.293 1.00 24.89 87 PRO A N 1
ATOM 707 C CA . PRO A 1 87 ? 9.966 -26.374 4.834 1.00 24.89 87 PRO A CA 1
ATOM 708 C C . PRO A 1 87 ? 8.688 -26.221 3.994 1.00 24.89 87 PRO A C 1
ATOM 710 O O . PRO A 1 87 ? 7.650 -25.848 4.532 1.00 24.89 87 PRO A O 1
ATOM 713 N N . GLY A 1 88 ? 8.765 -26.491 2.683 1.00 29.23 88 GLY A N 1
ATOM 714 C CA . GLY A 1 88 ? 7.573 -26.802 1.877 1.00 29.23 88 GLY A CA 1
ATOM 715 C C . GLY A 1 88 ? 7.258 -25.965 0.630 1.00 29.23 88 GLY A C 1
ATOM 716 O O . GLY A 1 88 ? 6.141 -26.083 0.139 1.00 29.23 88 GLY A O 1
ATOM 717 N N . VAL A 1 89 ? 8.174 -25.166 0.071 1.00 29.12 89 VAL A N 1
ATOM 718 C CA . VAL A 1 89 ? 7.921 -24.492 -1.225 1.00 29.12 89 VAL A CA 1
ATOM 719 C C . VAL A 1 89 ? 8.639 -25.239 -2.364 1.00 29.12 89 VAL A C 1
ATOM 721 O O . VAL A 1 89 ? 9.868 -25.333 -2.320 1.00 29.12 89 VAL A O 1
ATOM 724 N N . PRO A 1 90 ? 7.935 -25.777 -3.382 1.00 25.30 90 PRO A N 1
ATOM 725 C CA . PRO A 1 90 ? 8.571 -26.371 -4.558 1.00 25.30 90 PRO A CA 1
ATOM 726 C C . PRO A 1 90 ? 9.325 -25.298 -5.358 1.00 25.30 90 PRO A C 1
ATOM 728 O O . PRO A 1 90 ? 8.734 -24.326 -5.822 1.00 25.30 90 PRO A O 1
ATOM 731 N N . LEU A 1 91 ? 10.640 -25.468 -5.503 1.00 30.67 91 LEU A N 1
ATOM 732 C CA . LEU A 1 91 ? 11.528 -24.577 -6.254 1.00 30.67 91 LEU A CA 1
ATOM 733 C C . LEU A 1 91 ? 11.648 -25.039 -7.716 1.00 30.67 91 LEU A C 1
ATOM 735 O O . LEU A 1 91 ? 11.919 -26.211 -7.970 1.00 30.67 91 LEU A O 1
ATOM 739 N N . LEU A 1 92 ? 11.538 -24.109 -8.669 1.00 26.30 92 LEU A N 1
ATOM 740 C CA . LEU A 1 92 ? 12.033 -24.287 -10.041 1.00 26.30 92 LEU A CA 1
ATOM 741 C C . LEU A 1 92 ? 13.531 -23.918 -10.067 1.00 26.30 92 LEU A C 1
ATOM 743 O O . LEU A 1 92 ? 13.899 -22.816 -9.663 1.00 26.30 92 LEU A O 1
ATOM 747 N N . GLN A 1 93 ? 14.398 -24.848 -10.485 1.00 27.38 93 GLN A N 1
ATOM 748 C CA . GLN A 1 93 ? 15.866 -24.704 -10.493 1.00 27.38 93 GLN A CA 1
ATOM 749 C C . GLN A 1 93 ? 16.411 -24.221 -11.851 1.00 27.38 93 GLN A C 1
ATOM 751 O O . GLN A 1 93 ? 15.934 -24.646 -12.899 1.00 27.38 93 GLN A O 1
ATOM 756 N N . GLY A 1 94 ? 17.475 -23.409 -11.822 1.00 27.27 94 GLY A N 1
ATOM 757 C CA . GLY A 1 94 ? 18.333 -23.072 -12.967 1.00 27.27 94 GLY A CA 1
ATOM 758 C C . GLY A 1 94 ? 19.809 -22.922 -12.537 1.00 27.27 94 GLY A C 1
ATOM 759 O O . GLY A 1 94 ? 20.057 -22.722 -11.345 1.00 27.27 94 GLY A O 1
ATOM 760 N N . PRO A 1 95 ? 20.794 -23.079 -13.448 1.00 29.80 95 PRO A N 1
ATOM 761 C CA . PRO A 1 95 ? 22.185 -23.365 -13.093 1.00 29.80 95 PRO A CA 1
ATOM 762 C C . PRO A 1 95 ? 23.071 -22.108 -12.979 1.00 29.80 95 PRO A C 1
ATOM 764 O O . PRO A 1 95 ? 22.821 -21.103 -13.634 1.00 29.80 95 PRO A O 1
ATOM 767 N N . HIS A 1 96 ? 24.164 -22.251 -12.218 1.00 26.48 96 HIS A N 1
ATOM 768 C CA . HIS A 1 96 ? 25.351 -21.382 -12.063 1.00 26.48 96 HIS A CA 1
ATOM 769 C C . HIS A 1 96 ? 25.481 -20.551 -10.764 1.00 26.48 96 HIS A C 1
ATOM 771 O O . HIS A 1 96 ? 24.566 -19.886 -10.294 1.00 26.48 96 HIS A O 1
ATOM 777 N N . ARG A 1 97 ? 26.682 -20.679 -10.168 1.00 31.27 97 ARG A N 1
ATOM 778 C CA . ARG A 1 97 ? 27.162 -20.173 -8.865 1.00 31.27 97 ARG A CA 1
ATOM 779 C C . ARG A 1 97 ? 27.942 -18.860 -9.056 1.00 31.27 97 ARG A C 1
ATOM 781 O O . ARG A 1 97 ? 28.793 -18.868 -9.937 1.00 31.27 97 ARG A O 1
ATOM 788 N N . HIS A 1 98 ? 27.813 -17.853 -8.173 1.00 32.06 98 HIS A N 1
ATOM 789 C CA . HIS A 1 98 ? 28.849 -17.441 -7.188 1.00 32.06 98 HIS A CA 1
ATOM 790 C C . HIS A 1 98 ? 28.567 -16.116 -6.425 1.00 32.06 98 HIS A C 1
ATOM 792 O O . HIS A 1 98 ? 27.842 -15.254 -6.897 1.00 32.06 98 HIS A O 1
ATOM 798 N N . GLN A 1 99 ? 29.282 -15.999 -5.289 1.00 29.17 99 GLN A N 1
ATOM 799 C CA . GLN A 1 99 ? 29.558 -14.883 -4.352 1.00 29.17 99 GLN A CA 1
ATOM 800 C C . GLN A 1 99 ? 28.470 -14.467 -3.338 1.00 29.17 99 GLN A C 1
ATOM 802 O O . GLN A 1 99 ? 27.475 -13.823 -3.636 1.00 29.17 99 GLN A O 1
ATOM 807 N N . SER A 1 100 ? 28.723 -14.873 -2.090 1.00 32.12 100 SER A N 1
ATOM 808 C CA . SER A 1 100 ? 27.862 -14.805 -0.911 1.00 32.12 100 SER A CA 1
ATOM 809 C C . SER A 1 100 ? 27.818 -13.419 -0.261 1.00 32.12 100 SER A C 1
ATOM 811 O O . SER A 1 100 ? 28.858 -12.904 0.156 1.00 32.12 100 SER A O 1
ATOM 813 N N . LEU A 1 101 ? 26.607 -12.885 -0.070 1.00 39.59 101 LEU A N 1
ATOM 814 C CA . LEU A 1 101 ? 26.325 -11.823 0.902 1.00 39.59 101 LEU A CA 1
ATOM 815 C C . LEU A 1 101 ? 26.710 -12.279 2.329 1.00 39.59 101 LEU A C 1
ATOM 817 O O . LEU A 1 101 ? 26.688 -13.483 2.615 1.00 39.59 101 LEU A O 1
ATOM 821 N N . PRO A 1 102 ? 27.037 -11.352 3.250 1.00 33.28 102 PRO A N 1
ATOM 822 C CA . PRO A 1 102 ? 27.247 -11.692 4.651 1.00 33.28 102 PRO A CA 1
ATOM 823 C C . PRO A 1 102 ? 25.992 -12.378 5.199 1.00 33.28 102 PRO A C 1
ATOM 825 O O . PRO A 1 102 ? 24.881 -11.869 5.047 1.00 33.28 102 PRO A O 1
ATOM 828 N N . ARG A 1 103 ? 26.163 -13.542 5.834 1.00 38.81 103 ARG A N 1
ATOM 829 C CA . ARG A 1 103 ? 25.075 -14.255 6.512 1.00 38.81 103 ARG A CA 1
ATOM 830 C C . ARG A 1 103 ? 24.471 -13.325 7.563 1.00 38.81 103 ARG A C 1
ATOM 832 O O . ARG A 1 103 ? 25.088 -13.101 8.600 1.00 38.81 103 ARG A O 1
ATOM 839 N N . LEU A 1 104 ? 23.272 -12.802 7.322 1.00 44.50 104 LEU A N 1
ATOM 840 C CA . LEU A 1 104 ? 22.483 -12.175 8.376 1.00 44.50 104 LEU A CA 1
ATOM 841 C C . LEU A 1 104 ? 22.071 -13.290 9.342 1.00 44.50 104 LEU A C 1
ATOM 843 O O . LEU A 1 104 ? 21.152 -14.062 9.072 1.00 44.50 104 LEU A O 1
ATOM 847 N N . SER A 1 105 ? 22.794 -13.424 10.450 1.00 47.22 105 SER A N 1
ATOM 848 C CA . SER A 1 105 ? 22.406 -14.310 11.541 1.00 47.22 105 SER A CA 1
ATOM 849 C C . SER A 1 105 ? 21.111 -13.777 12.152 1.00 47.22 105 SER A C 1
ATOM 851 O O . SER A 1 105 ? 21.114 -12.796 12.894 1.00 47.22 105 SER A O 1
ATOM 853 N N . CYS A 1 106 ? 19.979 -14.393 11.808 1.00 54.12 106 CYS A N 1
ATOM 854 C CA . CYS A 1 106 ? 18.707 -14.085 12.449 1.00 54.12 106 CYS A CA 1
ATOM 855 C C . CYS A 1 106 ? 18.685 -14.736 13.833 1.00 54.12 106 CYS A C 1
ATOM 857 O O . CYS A 1 106 ? 18.432 -15.933 13.981 1.00 54.12 106 CYS A O 1
ATOM 859 N N . GLU A 1 107 ? 18.974 -13.945 14.858 1.00 56.75 107 GLU A N 1
ATOM 860 C CA . GLU A 1 107 ? 18.835 -14.386 16.237 1.00 56.75 107 GLU A CA 1
ATOM 861 C C . GLU A 1 107 ? 17.350 -14.415 16.621 1.00 56.75 107 GLU A C 1
ATOM 863 O O . GLU A 1 107 ? 16.656 -13.400 16.557 1.00 56.75 107 GLU A O 1
ATOM 868 N N . LYS A 1 108 ? 16.857 -15.588 17.041 1.00 73.75 108 LYS A N 1
ATOM 869 C CA . LYS A 1 108 ? 15.473 -15.814 17.510 1.00 73.75 108 LYS A CA 1
ATOM 870 C C . LYS A 1 108 ? 14.410 -15.435 16.458 1.00 73.75 108 LYS A C 1
ATOM 872 O O . LYS A 1 108 ? 13.623 -14.505 16.681 1.00 73.75 108 LYS A O 1
ATOM 877 N N . PRO A 1 109 ? 14.343 -16.167 15.328 1.00 75.69 109 PRO A N 1
ATOM 878 C CA . PRO A 1 109 ? 13.353 -15.905 14.294 1.00 75.69 109 PRO A CA 1
ATOM 879 C C . PRO A 1 109 ? 11.942 -16.032 14.864 1.00 75.69 109 PRO A C 1
ATOM 881 O O . PRO A 1 109 ? 11.630 -16.943 15.633 1.00 75.69 109 PRO A O 1
ATOM 884 N N . LYS A 1 110 ? 11.072 -15.105 14.469 1.00 78.50 110 LYS A N 1
ATOM 885 C CA . LYS A 1 110 ? 9.651 -15.158 14.800 1.00 78.50 110 LYS A CA 1
ATOM 886 C C . LYS A 1 110 ? 8.864 -15.515 13.549 1.00 78.50 110 LYS A C 1
ATOM 888 O O . LYS A 1 110 ? 9.133 -14.957 12.489 1.00 78.50 110 LYS A O 1
ATOM 893 N N . THR A 1 111 ? 7.845 -16.363 13.691 1.00 85.06 111 THR A N 1
ATOM 894 C CA . THR A 1 111 ? 6.957 -16.730 12.580 1.00 85.06 111 THR A CA 1
ATOM 895 C C . THR A 1 111 ? 6.379 -15.484 11.917 1.00 85.06 111 THR A C 1
ATOM 897 O O . THR A 1 111 ? 5.956 -14.540 12.606 1.00 85.06 111 THR A O 1
ATOM 900 N N . CYS A 1 112 ? 6.401 -15.489 10.586 1.00 82.50 112 CYS A N 1
ATOM 901 C CA . CYS A 1 112 ? 6.045 -14.361 9.746 1.00 82.50 112 CYS A CA 1
ATOM 902 C C . CYS A 1 112 ? 5.460 -14.882 8.429 1.00 82.50 112 CYS A C 1
ATOM 904 O O . CYS A 1 112 ? 6.191 -15.510 7.682 1.00 82.50 112 CYS A O 1
ATOM 906 N N . ARG A 1 113 ? 4.170 -14.684 8.140 1.00 86.25 113 ARG A N 1
ATOM 907 C CA . ARG A 1 113 ? 3.501 -15.251 6.950 1.00 86.25 113 ARG A CA 1
ATOM 908 C C . ARG A 1 113 ? 2.766 -14.162 6.180 1.00 86.25 113 ARG A C 1
ATOM 910 O O . ARG A 1 113 ? 2.031 -13.382 6.784 1.00 86.25 113 ARG A O 1
ATOM 917 N N . SER A 1 114 ? 2.944 -14.144 4.864 1.00 86.19 114 SER A N 1
ATOM 918 C CA . SER A 1 114 ? 2.227 -13.250 3.952 1.00 86.19 114 SER A CA 1
ATOM 919 C C . SER A 1 114 ? 1.765 -14.022 2.728 1.00 86.19 114 SER A C 1
ATOM 921 O O . SER A 1 114 ? 2.488 -14.897 2.257 1.00 86.19 114 SER A O 1
ATOM 923 N N . GLU A 1 115 ? 0.603 -13.666 2.206 1.00 87.94 115 GLU A N 1
ATOM 924 C CA . GLU A 1 115 ? 0.093 -14.159 0.930 1.00 87.94 115 GLU A CA 1
ATOM 925 C C . GLU A 1 115 ? 0.238 -13.070 -0.137 1.00 87.94 115 GLU A C 1
ATOM 927 O O . GLU A 1 115 ? 0.274 -11.878 0.177 1.00 87.94 115 GLU A O 1
ATOM 932 N N . LEU A 1 116 ? 0.407 -13.484 -1.391 1.00 89.62 116 LEU A N 1
ATOM 933 C CA . LEU A 1 116 ? 0.634 -12.601 -2.532 1.00 89.62 116 LEU A CA 1
ATOM 934 C C . LEU A 1 116 ? -0.219 -13.083 -3.699 1.00 89.62 116 LEU A C 1
ATOM 936 O O . LEU A 1 116 ? -0.105 -14.232 -4.126 1.00 89.62 116 LEU A O 1
ATOM 940 N N . ALA A 1 117 ? -1.027 -12.185 -4.250 1.00 87.44 117 ALA A N 1
ATOM 941 C CA . ALA A 1 117 ? -1.763 -12.393 -5.486 1.00 87.44 117 ALA A CA 1
ATOM 942 C C . ALA A 1 117 ? -1.335 -11.349 -6.520 1.00 87.44 117 ALA A C 1
ATOM 944 O O . ALA A 1 117 ? -1.463 -10.146 -6.302 1.00 87.44 117 ALA A O 1
ATOM 945 N N . VAL A 1 118 ? -0.832 -11.803 -7.668 1.00 91.12 118 VAL A N 1
ATOM 946 C CA . VAL A 1 118 ? -0.501 -10.903 -8.778 1.00 91.12 118 VAL A CA 1
ATOM 947 C C . VAL A 1 118 ? -1.789 -10.383 -9.413 1.00 91.12 118 VAL A C 1
ATOM 949 O O . VAL A 1 118 ? -2.666 -11.171 -9.775 1.00 91.12 118 VAL A O 1
ATOM 952 N N . LEU A 1 119 ? -1.878 -9.063 -9.565 1.00 89.50 119 LEU A N 1
ATOM 953 C CA . LEU A 1 119 ? -3.001 -8.383 -10.205 1.00 89.50 119 LEU A CA 1
ATOM 954 C C . LEU A 1 119 ? -2.665 -8.050 -11.656 1.00 89.50 119 LEU A C 1
ATOM 956 O O . LEU A 1 119 ? -3.397 -8.444 -12.561 1.00 89.50 119 LEU A O 1
ATOM 960 N N . GLU A 1 120 ? -1.544 -7.360 -11.880 1.00 91.81 120 GLU A N 1
ATOM 961 C CA . GLU A 1 120 ? -1.173 -6.816 -13.189 1.00 91.81 120 GLU A CA 1
ATOM 962 C C . GLU A 1 120 ? 0.346 -6.856 -13.400 1.00 91.81 120 GLU A C 1
ATOM 964 O O . GLU A 1 120 ? 1.122 -6.692 -12.460 1.00 91.81 120 GLU A O 1
ATOM 969 N N . TYR A 1 121 ? 0.769 -7.024 -14.649 1.00 92.00 121 TYR A N 1
ATOM 970 C CA . TYR A 1 121 ? 2.131 -6.756 -15.105 1.00 92.00 121 TYR A CA 1
ATOM 971 C C . TYR A 1 121 ? 2.141 -5.488 -15.953 1.00 92.00 121 TYR A C 1
ATOM 973 O O . TYR A 1 121 ? 1.195 -5.233 -16.706 1.00 92.00 121 TYR A O 1
ATOM 981 N N . GLY A 1 122 ? 3.218 -4.720 -15.878 1.00 91.44 122 GLY A N 1
ATOM 982 C CA . G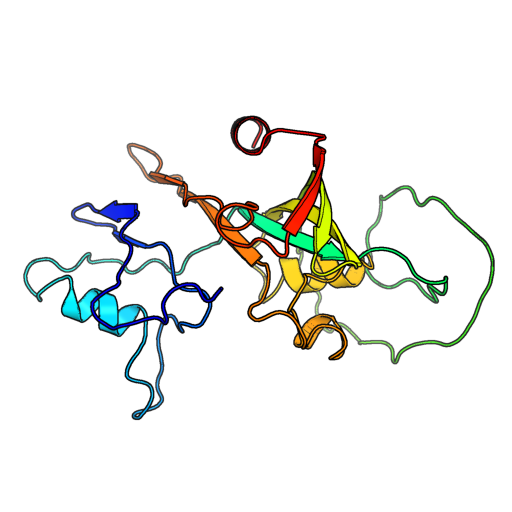LY A 1 122 ? 3.378 -3.522 -16.687 1.00 91.44 122 GLY A CA 1
ATOM 983 C C . GLY A 1 122 ? 4.746 -2.894 -16.511 1.00 91.44 122 GLY A C 1
ATOM 984 O O . GLY A 1 122 ? 5.691 -3.567 -16.103 1.00 91.44 122 GLY A O 1
ATOM 985 N N . LEU A 1 123 ? 4.829 -1.605 -16.817 1.00 91.44 123 LEU A N 1
ATOM 986 C CA . LEU A 1 123 ? 6.044 -0.816 -16.668 1.00 91.44 123 LEU A CA 1
ATOM 987 C C . LEU A 1 123 ? 5.825 0.317 -15.672 1.00 91.44 123 LEU A C 1
ATOM 989 O O . LEU A 1 123 ? 4.768 0.945 -15.683 1.00 91.44 123 LEU A O 1
ATOM 993 N N . TYR A 1 124 ? 6.829 0.615 -14.860 1.00 90.94 124 TYR A N 1
ATOM 994 C CA . TYR A 1 124 ? 6.900 1.833 -14.071 1.00 90.94 124 TYR A CA 1
ATOM 995 C C . TYR A 1 124 ? 8.158 2.602 -14.464 1.00 90.94 124 TYR A C 1
ATOM 997 O O . TYR A 1 124 ? 9.263 2.095 -14.317 1.00 90.94 124 TYR A O 1
ATOM 1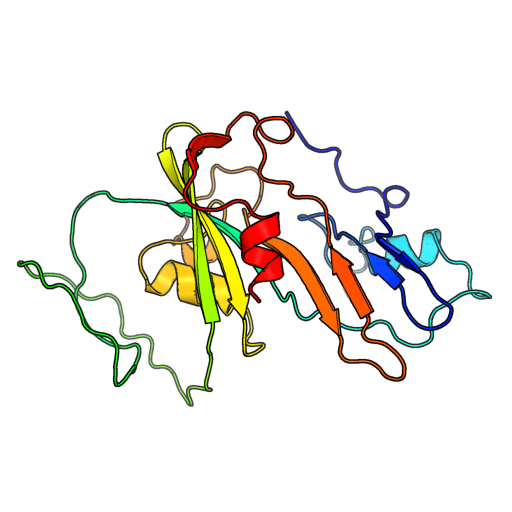005 N N . ASP A 1 125 ? 7.988 3.808 -15.008 1.00 90.06 125 ASP A N 1
ATOM 1006 C CA . ASP A 1 125 ? 9.102 4.640 -15.507 1.00 90.06 125 ASP A CA 1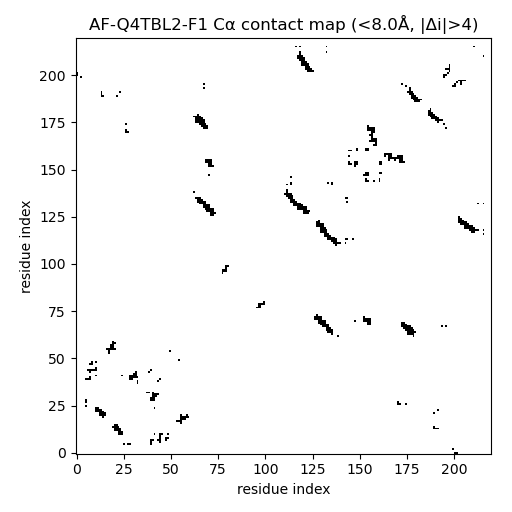
ATOM 1007 C C . ASP A 1 125 ? 9.982 3.930 -16.562 1.00 90.06 125 ASP A C 1
ATOM 1009 O O . ASP A 1 125 ? 11.176 4.181 -16.676 1.00 90.06 125 ASP A O 1
ATOM 1013 N N . GLY A 1 126 ? 9.378 3.024 -17.340 1.00 88.62 126 GLY A N 1
ATOM 1014 C CA . GLY A 1 126 ? 10.059 2.219 -18.361 1.00 88.62 126 GLY A CA 1
ATOM 1015 C C . GLY A 1 126 ? 10.560 0.855 -17.877 1.00 88.62 126 GLY A C 1
ATOM 1016 O O . GLY A 1 126 ? 10.812 -0.010 -18.714 1.00 88.62 126 GLY A O 1
ATOM 1017 N N . GLU A 1 127 ? 10.611 0.619 -16.566 1.00 87.00 127 GLU A N 1
ATOM 1018 C CA . GLU A 1 127 ? 11.109 -0.630 -15.981 1.00 87.00 127 GLU A CA 1
ATOM 1019 C C . GLU A 1 127 ? 9.977 -1.630 -15.701 1.00 87.00 127 GLU A C 1
ATOM 1021 O O . GLU A 1 127 ? 8.876 -1.228 -15.316 1.00 87.00 127 GLU A O 1
ATOM 1026 N N . PRO A 1 128 ? 10.191 -2.942 -15.898 1.00 90.44 128 PRO A N 1
ATOM 1027 C CA . PRO A 1 128 ? 9.158 -3.951 -15.709 1.00 90.44 128 PRO A CA 1
ATOM 1028 C C . PRO A 1 128 ? 8.804 -4.142 -14.235 1.00 90.44 128 PRO A C 1
ATOM 1030 O O . PRO A 1 128 ? 9.633 -4.563 -13.431 1.00 90.44 128 PRO A O 1
ATOM 1033 N N . VAL A 1 129 ? 7.524 -3.956 -13.910 1.00 92.31 129 VAL A N 1
ATOM 1034 C CA . VAL A 1 129 ? 7.004 -4.144 -12.554 1.00 92.31 129 VAL A CA 1
ATOM 1035 C C . VAL A 1 129 ? 5.726 -4.982 -12.523 1.00 92.31 129 VAL A C 1
ATOM 1037 O O . VAL A 1 129 ? 4.986 -5.112 -13.503 1.00 92.31 129 VAL A O 1
ATOM 1040 N N . THR A 1 130 ? 5.444 -5.559 -11.359 1.00 92.19 130 THR A N 1
ATOM 1041 C CA . THR A 1 130 ? 4.239 -6.342 -11.082 1.00 92.19 130 THR A CA 1
ATOM 1042 C C . THR A 1 130 ? 3.434 -5.673 -9.984 1.00 92.19 130 THR A C 1
ATOM 1044 O O . THR A 1 130 ? 3.924 -5.515 -8.872 1.00 92.19 130 THR A O 1
ATOM 1047 N N . LYS A 1 131 ? 2.181 -5.326 -10.264 1.00 94.06 131 LYS A N 1
ATOM 1048 C CA . LYS A 1 131 ? 1.226 -4.886 -9.250 1.00 94.06 131 LYS A CA 1
ATOM 1049 C C . LYS A 1 131 ? 0.638 -6.112 -8.563 1.00 94.06 131 LYS A C 1
ATOM 1051 O O . LYS A 1 131 ? 0.030 -6.963 -9.218 1.00 94.06 131 LYS A O 1
ATOM 1056 N N . ALA A 1 132 ? 0.808 -6.212 -7.252 1.00 91.62 132 ALA A N 1
ATOM 1057 C CA . ALA A 1 132 ? 0.334 -7.345 -6.465 1.00 91.62 132 ALA A CA 1
ATOM 1058 C C . ALA A 1 132 ? -0.498 -6.895 -5.265 1.00 91.62 132 ALA A C 1
ATOM 1060 O O . ALA A 1 132 ? -0.213 -5.864 -4.664 1.00 91.62 132 ALA A O 1
ATOM 1061 N N . LEU A 1 133 ? -1.496 -7.703 -4.910 1.00 91.25 133 LEU A N 1
ATOM 1062 C CA . LEU A 1 133 ? -2.199 -7.654 -3.637 1.00 91.25 133 LEU A CA 1
ATOM 1063 C C . LEU A 1 133 ? -1.432 -8.520 -2.640 1.00 91.25 133 LEU A C 1
ATOM 1065 O O . LEU A 1 133 ? -1.227 -9.711 -2.874 1.00 91.25 133 LEU A O 1
ATOM 1069 N N . LEU A 1 134 ? -0.993 -7.927 -1.540 1.00 89.44 134 LEU A N 1
ATOM 1070 C CA . LEU A 1 134 ? 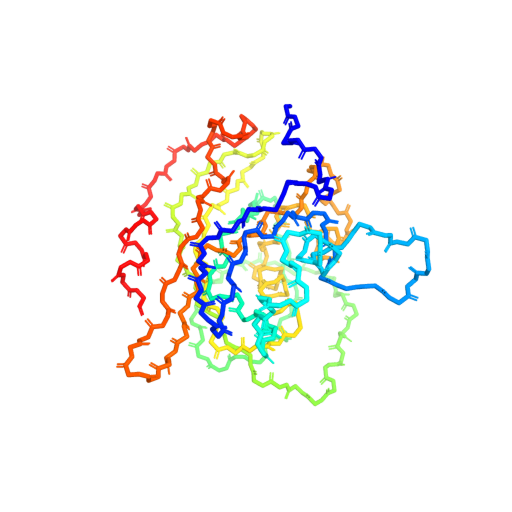-0.288 -8.624 -0.471 1.00 89.44 134 LEU A CA 1
ATOM 1071 C C . LEU A 1 134 ? -1.223 -8.759 0.729 1.00 89.44 134 LEU A C 1
ATOM 1073 O O . LEU A 1 134 ? -1.918 -7.806 1.023 1.00 89.44 134 LEU A O 1
ATOM 1077 N N . GLN A 1 135 ? -1.217 -9.868 1.464 1.00 89.12 135 GLN A N 1
ATOM 1078 C CA . GLN A 1 135 ? -1.978 -10.018 2.712 1.00 89.12 135 GLN A CA 1
ATOM 1079 C C . GLN A 1 135 ? -1.047 -10.503 3.829 1.00 89.12 135 GLN A C 1
ATOM 1081 O O . GLN A 1 135 ? -0.618 -11.660 3.816 1.00 89.12 135 GLN A O 1
ATOM 1086 N N . PRO A 1 136 ? -0.678 -9.655 4.804 1.00 87.44 136 PRO A N 1
ATOM 1087 C CA . PRO A 1 136 ? 0.074 -10.108 5.961 1.00 87.44 136 PRO A CA 1
ATOM 1088 C C . PRO A 1 136 ? -0.849 -10.868 6.919 1.00 87.44 136 PRO A C 1
ATOM 1090 O O . PRO A 1 136 ? -1.818 -10.328 7.440 1.00 87.44 136 PRO A O 1
ATOM 1093 N N . LEU A 1 137 ? -0.498 -12.116 7.210 1.00 86.25 137 LEU A N 1
ATOM 1094 C CA . LEU A 1 137 ? -1.195 -12.957 8.191 1.00 86.25 137 LEU A CA 1
ATOM 1095 C C . LEU A 1 137 ? -0.546 -12.895 9.578 1.00 86.25 137 LEU A C 1
ATOM 1097 O O . LEU A 1 137 ? -0.985 -13.522 10.537 1.00 86.25 137 LEU A O 1
ATOM 1101 N N . THR A 1 138 ? 0.525 -12.115 9.680 1.00 84.56 138 THR A N 1
ATOM 1102 C CA . THR A 1 138 ? 1.224 -11.749 10.910 1.00 84.56 138 THR A CA 1
ATOM 1103 C C . THR A 1 138 ? 1.626 -10.277 10.823 1.00 84.56 138 THR A C 1
ATOM 1105 O O . THR A 1 138 ? 1.729 -9.735 9.730 1.00 84.56 138 THR A O 1
ATOM 1108 N N . GLY A 1 139 ? 1.914 -9.624 11.952 1.00 84.50 139 GLY A N 1
ATOM 1109 C CA . GLY A 1 139 ? 2.278 -8.198 11.988 1.00 84.50 139 GLY A CA 1
ATOM 1110 C C . GLY A 1 139 ? 3.735 -7.927 12.368 1.00 84.50 139 GLY A C 1
ATOM 1111 O O . GLY A 1 139 ? 3.981 -7.304 13.401 1.00 84.50 139 GLY A O 1
ATOM 1112 N N . ARG A 1 140 ? 4.725 -8.418 11.606 1.00 84.88 140 ARG A N 1
ATOM 1113 C CA . ARG A 1 140 ? 6.144 -8.090 11.874 1.00 84.88 140 ARG A CA 1
ATOM 1114 C C . ARG A 1 140 ? 6.533 -6.739 11.269 1.00 84.88 140 ARG A C 1
ATOM 1116 O O . ARG A 1 140 ? 6.015 -6.327 10.232 1.00 84.88 140 ARG A O 1
ATOM 1123 N N . THR A 1 141 ? 7.482 -6.055 11.906 1.00 83.69 141 THR A N 1
ATOM 1124 C CA . THR A 1 141 ? 8.044 -4.800 11.392 1.00 83.69 141 THR A CA 1
ATOM 1125 C C . THR A 1 141 ? 8.602 -5.013 9.988 1.00 83.69 141 THR A C 1
ATOM 1127 O O . THR A 1 141 ? 9.395 -5.925 9.778 1.00 83.69 141 THR A O 1
ATOM 1130 N N . HIS A 1 142 ? 8.166 -4.184 9.037 1.00 86.44 142 HIS A N 1
ATOM 1131 C CA . HIS A 1 142 ? 8.569 -4.241 7.625 1.00 86.44 142 HIS A CA 1
ATOM 1132 C C . HIS A 1 142 ? 8.329 -5.593 6.932 1.00 86.44 142 HIS A C 1
ATOM 1134 O O . HIS A 1 142 ? 8.893 -5.828 5.869 1.00 86.44 142 HIS A O 1
ATOM 1140 N N . GLN A 1 143 ? 7.470 -6.458 7.484 1.00 86.12 143 GLN A N 1
ATOM 1141 C CA . GLN A 1 143 ? 7.223 -7.821 7.003 1.00 86.12 143 GLN A CA 1
ATOM 1142 C C . GLN A 1 143 ? 7.128 -7.931 5.478 1.00 86.12 143 GLN A C 1
ATOM 1144 O O . GLN A 1 143 ? 7.819 -8.732 4.861 1.00 86.12 143 GLN A O 1
ATOM 1149 N N . LEU A 1 144 ? 6.279 -7.107 4.869 1.00 88.19 144 LEU A N 1
ATOM 1150 C CA . LEU A 1 144 ? 5.979 -7.189 3.442 1.00 88.19 144 LEU A CA 1
ATOM 1151 C C . LEU A 1 144 ? 7.144 -6.695 2.590 1.00 88.19 144 LEU A C 1
ATOM 1153 O O . LEU A 1 144 ? 7.460 -7.319 1.587 1.00 88.19 144 LEU A O 1
ATOM 1157 N N . ARG A 1 145 ? 7.845 -5.659 3.054 1.00 90.44 145 ARG A N 1
ATOM 1158 C CA . ARG A 1 145 ? 9.054 -5.128 2.418 1.00 90.44 145 ARG A CA 1
ATOM 1159 C C . ARG A 1 145 ? 10.176 -6.162 2.394 1.00 90.44 145 ARG A C 1
ATOM 1161 O O . ARG A 1 145 ? 10.738 -6.448 1.341 1.00 90.44 145 ARG A O 1
ATOM 1168 N N . VAL A 1 146 ? 10.414 -6.798 3.542 1.00 87.25 146 VAL A N 1
ATOM 1169 C CA . VAL A 1 146 ? 11.395 -7.881 3.684 1.00 87.25 146 VAL A CA 1
ATOM 1170 C C . VAL A 1 146 ? 11.014 -9.079 2.818 1.00 87.25 146 VAL A C 1
ATOM 1172 O O . VAL A 1 146 ? 11.865 -9.595 2.106 1.00 87.25 146 VAL A O 1
ATOM 1175 N N . HIS A 1 147 ? 9.752 -9.522 2.851 1.00 86.19 147 HIS A N 1
ATOM 1176 C CA . HIS A 1 147 ? 9.306 -10.679 2.070 1.00 86.19 147 HIS A CA 1
ATOM 1177 C C . HIS A 1 147 ? 9.440 -10.450 0.563 1.00 86.19 147 HIS A C 1
ATOM 1179 O O . HIS A 1 147 ? 9.939 -11.330 -0.128 1.00 86.19 147 HIS A O 1
ATOM 1185 N N . CYS A 1 148 ? 9.036 -9.277 0.068 1.00 86.12 148 CYS A N 1
ATOM 1186 C CA . CYS A 1 148 ? 9.132 -8.919 -1.347 1.00 86.12 148 CYS A CA 1
ATOM 1187 C C . CYS A 1 148 ? 10.603 -8.886 -1.807 1.00 86.12 148 CYS A C 1
ATOM 1189 O O . CYS A 1 148 ? 10.971 -9.557 -2.771 1.00 86.12 148 CYS A O 1
ATOM 1191 N N . SER A 1 149 ? 11.483 -8.234 -1.040 1.00 86.56 149 SER A N 1
ATOM 1192 C CA . SER A 1 149 ? 12.931 -8.247 -1.301 1.00 86.56 149 SER A CA 1
ATOM 1193 C C . SER A 1 149 ? 13.525 -9.666 -1.260 1.00 86.56 149 SER A C 1
ATOM 1195 O O . SER A 1 149 ? 14.263 -10.059 -2.162 1.00 86.56 149 SER A O 1
ATOM 1197 N N . ALA A 1 150 ? 13.132 -10.494 -0.284 1.00 85.56 150 ALA A N 1
ATOM 1198 C CA . ALA A 1 150 ? 13.636 -11.861 -0.127 1.00 85.56 150 ALA A CA 1
ATOM 1199 C C . ALA A 1 150 ? 13.272 -12.803 -1.289 1.00 85.56 150 ALA A C 1
ATOM 1201 O O . ALA A 1 150 ? 14.016 -13.747 -1.553 1.00 85.56 150 ALA A O 1
ATOM 1202 N N . ILE A 1 151 ? 12.159 -12.559 -1.992 1.00 86.00 151 ILE A N 1
ATOM 1203 C CA . ILE A 1 151 ? 11.786 -13.312 -3.204 1.00 86.00 151 ILE A CA 1
ATOM 1204 C C . ILE A 1 151 ? 12.365 -12.703 -4.494 1.00 86.00 151 ILE A C 1
ATOM 1206 O O . ILE A 1 151 ? 12.016 -13.154 -5.582 1.00 86.00 151 ILE A O 1
ATOM 1210 N N . GLY A 1 152 ? 13.244 -11.699 -4.389 1.00 83.94 152 GLY A N 1
ATOM 1211 C CA . GLY A 1 152 ? 13.888 -11.040 -5.531 1.00 83.94 152 GLY A CA 1
ATOM 1212 C C . GLY A 1 152 ? 13.029 -9.976 -6.216 1.00 83.94 152 GLY A C 1
ATOM 1213 O O . GLY A 1 152 ? 13.302 -9.610 -7.355 1.00 83.94 152 GLY A O 1
ATOM 1214 N N . HIS A 1 153 ? 11.992 -9.500 -5.534 1.00 85.56 153 HIS A N 1
ATOM 1215 C CA . HIS A 1 153 ? 11.018 -8.552 -6.053 1.00 85.56 153 HIS A CA 1
ATOM 1216 C C . HIS A 1 153 ? 10.825 -7.415 -5.040 1.00 85.56 153 HIS A C 1
ATOM 1218 O O . HIS A 1 153 ? 9.794 -7.378 -4.375 1.00 85.56 153 HIS A O 1
ATOM 1224 N N . PRO A 1 154 ? 11.815 -6.533 -4.815 1.00 88.25 154 PRO A N 1
ATOM 1225 C CA . PRO A 1 154 ? 11.659 -5.425 -3.876 1.00 88.25 154 PRO A CA 1
ATOM 1226 C C . PRO A 1 154 ? 10.489 -4.515 -4.279 1.00 88.25 154 PRO A C 1
ATOM 1228 O O . PRO A 1 154 ? 10.054 -4.493 -5.431 1.00 88.25 154 PRO A O 1
ATOM 1231 N N . ILE A 1 155 ? 9.947 -3.793 -3.298 1.00 88.75 155 ILE A N 1
ATOM 1232 C CA . ILE A 1 155 ? 8.897 -2.808 -3.562 1.00 88.75 155 ILE A CA 1
ATOM 1233 C C . ILE A 1 155 ? 9.535 -1.584 -4.211 1.00 88.75 155 ILE A C 1
ATOM 1235 O O . ILE A 1 155 ? 10.466 -1.011 -3.647 1.00 88.75 155 ILE A O 1
ATOM 1239 N N . VAL A 1 156 ? 8.960 -1.128 -5.320 1.00 87.56 156 VAL A N 1
ATOM 1240 C CA . VAL A 1 156 ? 9.400 0.091 -6.011 1.00 87.56 156 VAL A CA 1
ATOM 1241 C C . VAL A 1 156 ? 9.420 1.282 -5.046 1.00 87.56 156 VAL A C 1
ATOM 1243 O O . VAL A 1 156 ? 8.437 1.560 -4.349 1.00 87.56 156 VAL A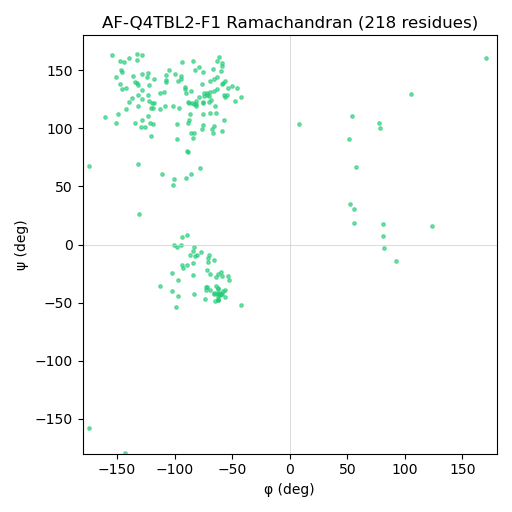 O 1
ATOM 1246 N N . GLY A 1 157 ? 10.542 1.999 -5.002 1.00 87.25 157 GLY A N 1
ATOM 1247 C CA . GLY A 1 157 ? 10.750 3.144 -4.110 1.00 87.25 157 GLY A CA 1
ATOM 1248 C C . GLY A 1 157 ? 11.144 2.773 -2.674 1.00 87.25 157 GLY A C 1
ATOM 1249 O O . GLY A 1 157 ? 11.188 3.644 -1.803 1.00 87.25 157 GLY A O 1
ATOM 1250 N N . ASP A 1 158 ? 11.403 1.494 -2.380 1.00 86.12 158 ASP A N 1
ATOM 1251 C CA . ASP A 1 158 ? 11.900 1.047 -1.077 1.00 86.12 158 ASP A CA 1
ATOM 1252 C C . ASP A 1 158 ? 13.431 1.060 -1.003 1.00 86.12 158 ASP A C 1
ATOM 1254 O O . ASP A 1 158 ? 14.094 0.025 -1.042 1.00 86.12 158 ASP A O 1
ATOM 1258 N N . VAL A 1 159 ? 13.988 2.246 -0.764 1.00 84.44 159 VAL A N 1
ATOM 1259 C CA . VAL A 1 159 ? 15.439 2.478 -0.651 1.00 84.44 159 VAL A CA 1
ATOM 1260 C C . VAL A 1 159 ? 16.129 1.549 0.364 1.00 84.44 159 VAL A C 1
ATOM 1262 O O . VAL A 1 159 ? 17.301 1.209 0.204 1.00 84.44 159 VAL A O 1
ATOM 1265 N N . THR A 1 160 ? 15.425 1.125 1.423 1.00 81.00 160 THR A N 1
ATOM 1266 C CA . THR A 1 160 ? 16.016 0.290 2.485 1.00 81.00 160 THR A CA 1
ATOM 1267 C C . THR A 1 160 ? 16.247 -1.141 2.016 1.00 81.00 160 THR A C 1
ATOM 1269 O O . THR A 1 160 ? 17.313 -1.701 2.261 1.00 81.00 160 THR A O 1
ATOM 1272 N N . TYR A 1 161 ? 15.245 -1.745 1.373 1.00 80.81 161 TYR A N 1
ATOM 1273 C CA . TYR A 1 161 ? 15.272 -3.162 0.995 1.00 80.81 161 TYR A CA 1
ATOM 1274 C C . TYR A 1 161 ? 15.615 -3.399 -0.482 1.00 80.81 161 TYR A C 1
ATOM 1276 O O . TYR A 1 161 ? 15.745 -4.555 -0.888 1.00 80.81 161 TYR A O 1
ATOM 1284 N N . SER A 1 162 ? 15.829 -2.325 -1.249 1.00 76.75 162 SER A N 1
ATOM 1285 C CA . SER A 1 162 ? 16.427 -2.328 -2.589 1.00 76.75 162 SER A CA 1
ATOM 1286 C C . SER A 1 162 ? 17.947 -2.082 -2.577 1.00 76.75 162 SER A C 1
ATOM 1288 O O . SER A 1 162 ? 18.539 -1.843 -3.627 1.00 76.75 162 SER A O 1
ATOM 1290 N N . CYS A 1 163 ? 18.588 -2.025 -1.401 1.00 74.38 163 CYS A N 1
ATOM 1291 C CA . CYS A 1 163 ? 20.002 -1.642 -1.249 1.00 74.38 163 CYS A CA 1
ATOM 1292 C C . CYS A 1 163 ? 20.356 -0.299 -1.926 1.00 74.38 163 CYS A C 1
ATOM 1294 O O . CYS A 1 163 ? 21.450 -0.138 -2.462 1.00 74.38 163 CYS A O 1
ATOM 1296 N N . GLY A 1 164 ? 19.427 0.663 -1.919 1.00 72.19 164 GLY A N 1
ATOM 1297 C CA . GLY A 1 164 ? 19.615 1.979 -2.532 1.00 72.19 164 GLY A CA 1
ATOM 1298 C C . GLY A 1 164 ? 19.377 2.057 -4.044 1.00 72.19 164 GLY A C 1
ATOM 1299 O O . GLY A 1 164 ? 19.433 3.160 -4.578 1.00 72.19 164 GLY A O 1
ATOM 1300 N N . ALA A 1 165 ? 19.078 0.941 -4.723 1.00 69.12 165 ALA A N 1
ATOM 1301 C CA . ALA A 1 165 ? 18.810 0.936 -6.167 1.00 69.12 165 ALA A CA 1
ATOM 1302 C C . ALA A 1 165 ? 17.571 1.771 -6.558 1.00 69.12 165 ALA A C 1
ATOM 1304 O O . ALA A 1 165 ? 17.622 2.526 -7.526 1.00 69.12 165 ALA A O 1
ATOM 1305 N N . ASP A 1 166 ? 16.506 1.732 -5.751 1.00 72.81 166 ASP A N 1
ATOM 1306 C CA . ASP A 1 166 ? 15.208 2.324 -6.097 1.00 72.81 166 ASP A CA 1
ATOM 1307 C C . ASP A 1 166 ? 14.980 3.676 -5.411 1.00 72.81 166 ASP A C 1
ATOM 1309 O O . ASP A 1 166 ? 13.961 3.906 -4.761 1.00 72.81 166 ASP A O 1
ATOM 1313 N N . ALA A 1 167 ? 15.944 4.591 -5.535 1.00 73.94 167 ALA A N 1
ATOM 1314 C CA . ALA A 1 167 ? 15.820 5.961 -5.020 1.00 73.94 167 ALA A CA 1
ATOM 1315 C C . ALA A 1 167 ? 15.135 6.939 -6.000 1.00 73.94 167 ALA A C 1
ATOM 1317 O O . ALA A 1 167 ? 14.849 8.076 -5.632 1.00 73.94 167 ALA A O 1
ATOM 1318 N N . GLY A 1 168 ? 14.892 6.519 -7.247 1.00 80.06 168 GLY A N 1
ATOM 1319 C CA . GLY A 1 168 ? 14.273 7.342 -8.297 1.00 80.06 168 GLY A CA 1
ATOM 1320 C C . GLY A 1 168 ? 12.764 7.613 -8.140 1.00 80.06 168 GLY A C 1
ATOM 1321 O O . GLY A 1 168 ? 12.324 8.727 -8.441 1.00 80.06 168 GLY A O 1
ATOM 1322 N N . PRO A 1 169 ? 11.937 6.647 -7.691 1.00 86.62 169 PRO A N 1
ATOM 1323 C CA . PRO A 1 169 ? 10.512 6.878 -7.456 1.00 86.62 169 PRO A CA 1
ATOM 1324 C C . PRO A 1 169 ? 10.254 7.915 -6.351 1.00 86.62 169 PRO A C 1
ATOM 1326 O O . PRO A 1 169 ? 10.938 7.948 -5.335 1.00 86.62 169 PRO A O 1
ATOM 1329 N N . TYR A 1 170 ? 9.210 8.734 -6.514 1.00 89.19 170 TYR A N 1
ATOM 1330 C CA . TYR A 1 170 ? 8.884 9.823 -5.577 1.00 89.19 170 TYR A CA 1
ATOM 1331 C C . TYR A 1 170 ? 8.350 9.348 -4.216 1.00 89.19 170 TYR A C 1
ATOM 1333 O O . TYR A 1 170 ? 8.269 10.133 -3.276 1.00 89.19 170 TYR A O 1
ATOM 1341 N N . ARG A 1 171 ? 7.943 8.079 -4.122 1.00 88.88 171 ARG A N 1
ATOM 1342 C CA . ARG A 1 171 ? 7.444 7.429 -2.909 1.00 88.88 171 ARG A CA 1
ATOM 1343 C C . ARG A 1 171 ? 7.675 5.927 -2.987 1.00 88.88 171 ARG A C 1
ATOM 1345 O O . ARG A 1 171 ? 7.788 5.366 -4.074 1.00 88.88 171 ARG A O 1
ATOM 1352 N N . MET A 1 172 ? 7.602 5.267 -1.836 1.00 90.62 172 MET A N 1
ATOM 1353 C CA . MET A 1 172 ? 7.449 3.816 -1.786 1.00 90.62 172 MET A CA 1
ATOM 1354 C C . MET A 1 172 ? 6.050 3.416 -2.280 1.00 90.62 172 MET A C 1
ATOM 1356 O O . MET A 1 172 ? 5.022 3.931 -1.812 1.00 90.62 172 MET A O 1
ATOM 1360 N N . MET A 1 173 ? 6.018 2.446 -3.187 1.00 92.94 173 MET A N 1
ATOM 1361 C CA . MET A 1 173 ? 4.813 1.891 -3.792 1.00 92.94 173 MET A CA 1
ATOM 1362 C C . MET A 1 173 ? 4.231 0.788 -2.919 1.00 92.94 173 MET A C 1
ATOM 1364 O O . MET A 1 173 ? 4.140 -0.368 -3.309 1.00 92.94 173 MET A O 1
ATOM 1368 N N . LEU A 1 174 ? 3.868 1.161 -1.694 1.00 92.56 174 LEU A N 1
ATOM 1369 C CA . LEU A 1 174 ? 3.193 0.308 -0.727 1.00 92.56 174 LEU A CA 1
ATOM 1370 C C . LEU A 1 174 ? 2.003 1.081 -0.161 1.00 92.56 174 LEU A C 1
ATOM 1372 O O . LEU A 1 174 ? 2.188 2.145 0.438 1.00 92.56 174 LEU A O 1
ATOM 1376 N N . HIS A 1 175 ? 0.785 0.579 -0.350 1.00 91.75 175 HIS A N 1
ATOM 1377 C CA . HIS A 1 175 ? -0.420 1.290 0.084 1.00 91.75 175 HIS A CA 1
ATOM 1378 C C . HIS A 1 175 ? -1.466 0.366 0.694 1.00 91.75 175 HIS A C 1
ATOM 1380 O O . HIS A 1 175 ? -1.946 -0.538 0.020 1.00 91.75 175 HIS A O 1
ATOM 1386 N N . ALA A 1 176 ? -1.853 0.651 1.939 1.00 90.25 176 ALA A N 1
ATOM 1387 C CA . ALA A 1 176 ? -2.878 -0.072 2.678 1.00 90.25 176 ALA A CA 1
ATOM 1388 C C . ALA A 1 176 ? -4.273 0.116 2.062 1.00 90.25 176 ALA A C 1
ATOM 1390 O O . ALA A 1 176 ? -4.956 1.090 2.356 1.00 90.25 176 ALA A O 1
ATOM 1391 N N . HIS A 1 177 ? -4.682 -0.838 1.231 1.00 90.62 177 HIS A N 1
ATOM 1392 C CA . HIS A 1 177 ? -5.929 -0.780 0.482 1.00 90.62 177 HIS A CA 1
ATOM 1393 C C . HIS A 1 177 ? -7.141 -1.236 1.299 1.00 90.62 177 HIS A C 1
ATOM 1395 O O . HIS A 1 177 ? -8.182 -0.597 1.244 1.00 90.62 177 HIS A O 1
ATOM 1401 N N . LEU A 1 178 ? -7.014 -2.320 2.068 1.00 90.19 178 LEU A N 1
ATOM 1402 C CA . LEU A 1 178 ? -8.104 -2.892 2.861 1.00 90.19 178 LEU A CA 1
ATOM 1403 C C . LEU A 1 178 ? -7.724 -2.958 4.342 1.00 90.19 178 LEU A C 1
ATOM 1405 O O . LEU A 1 178 ? -6.612 -3.371 4.689 1.00 90.19 178 LEU A O 1
ATOM 1409 N N . LEU A 1 179 ? -8.675 -2.600 5.203 1.00 88.56 179 LEU A N 1
ATOM 1410 C CA . LEU A 1 179 ? -8.663 -2.851 6.639 1.00 88.56 179 LEU A CA 1
ATOM 1411 C C . LEU A 1 179 ? -9.917 -3.647 7.013 1.00 88.56 179 LEU A C 1
ATOM 1413 O O . LEU A 1 179 ? -11.030 -3.192 6.772 1.00 88.56 179 LEU A O 1
ATOM 1417 N N . HIS A 1 180 ? -9.724 -4.806 7.635 1.00 87.94 180 HIS A N 1
ATOM 1418 C CA . HIS A 1 180 ? -10.777 -5.636 8.208 1.00 87.94 180 HIS A CA 1
ATOM 1419 C C . HIS A 1 180 ? -10.486 -5.856 9.697 1.00 87.94 180 HIS A C 1
ATOM 1421 O O . HIS A 1 180 ? -9.528 -6.539 10.057 1.00 87.94 180 HIS A O 1
ATOM 1427 N N . LEU A 1 181 ? -11.295 -5.260 10.571 1.00 87.06 181 LEU A N 1
ATOM 1428 C CA . LEU A 1 181 ? -11.240 -5.504 12.009 1.00 87.06 181 LEU A CA 1
ATOM 1429 C C . LEU A 1 181 ? -12.477 -6.314 12.419 1.00 87.06 181 LEU A C 1
ATOM 1431 O O . LEU A 1 181 ? -13.591 -5.816 12.243 1.00 87.06 181 LEU A O 1
ATOM 1435 N N . PRO A 1 182 ? -12.312 -7.527 12.977 1.00 86.44 182 PRO A N 1
ATOM 1436 C CA . PRO A 1 182 ? -13.422 -8.377 13.403 1.00 86.44 182 PRO A CA 1
ATOM 1437 C C . PRO A 1 182 ? -13.994 -7.882 14.741 1.00 86.44 182 PRO A C 1
ATOM 1439 O O . PRO A 1 182 ? -13.841 -8.521 15.778 1.00 86.44 182 PRO A O 1
ATOM 1442 N N . LEU A 1 183 ? -14.578 -6.685 14.726 1.00 87.94 183 LEU A N 1
ATOM 1443 C CA . LEU A 1 183 ? -15.260 -6.090 15.869 1.00 87.94 183 LEU A CA 1
ATOM 1444 C C . LEU A 1 183 ? -16.663 -6.689 16.019 1.00 87.94 183 LEU A C 1
ATOM 1446 O O . LEU A 1 183 ? -17.281 -7.109 15.042 1.00 87.94 183 LEU A O 1
ATOM 1450 N N . GLU A 1 184 ? -17.174 -6.697 17.246 1.00 87.75 184 GLU A N 1
ATOM 1451 C CA . GLU A 1 184 ? -18.572 -7.020 17.534 1.00 87.75 184 GLU A CA 1
ATOM 1452 C C . GLU A 1 184 ? -19.379 -5.725 17.745 1.00 87.75 184 GLU A C 1
ATOM 1454 O O . GLU A 1 184 ? -18.829 -4.750 18.264 1.00 87.75 184 GLU A O 1
ATOM 1459 N N . PRO A 1 185 ? -20.673 -5.673 17.362 1.00 88.00 185 PRO A N 1
ATOM 1460 C CA . PRO A 1 185 ? -21.472 -6.745 16.753 1.00 88.00 185 PRO A CA 1
ATOM 1461 C C . PRO A 1 185 ? -21.273 -6.895 15.235 1.00 88.00 185 PRO A C 1
ATOM 1463 O O . PRO A 1 185 ? -21.785 -7.843 14.646 1.00 88.00 185 PRO A O 1
ATOM 1466 N N . GLN A 1 186 ? -20.579 -5.954 14.589 1.00 87.38 186 GLN A N 1
ATOM 1467 C CA . GLN A 1 186 ? -20.316 -5.976 13.151 1.00 87.38 186 GLN A CA 1
ATOM 1468 C C . GLN A 1 186 ? -18.841 -5.681 12.871 1.00 87.38 186 GLN A C 1
ATOM 1470 O O . GLN A 1 186 ? -18.283 -4.762 13.481 1.00 87.38 186 GLN A O 1
ATOM 1475 N N . PRO A 1 187 ? -18.216 -6.402 11.923 1.00 90.31 187 PRO A N 1
ATOM 1476 C CA . PRO A 1 187 ? -16.836 -6.147 11.552 1.00 90.31 187 PRO A CA 1
ATOM 1477 C C . PRO A 1 187 ? -16.693 -4.766 10.903 1.00 90.31 187 PRO A C 1
ATOM 1479 O O . PRO A 1 187 ? -17.531 -4.343 10.105 1.00 90.31 187 PRO A O 1
ATOM 1482 N N . LEU A 1 188 ? -15.587 -4.081 11.196 1.00 89.06 188 LEU A N 1
ATOM 1483 C CA . LEU A 1 188 ? -15.220 -2.849 10.509 1.00 89.06 188 LEU A CA 1
ATOM 1484 C C . LEU A 1 188 ? -14.410 -3.198 9.259 1.00 89.06 188 LEU A C 1
ATOM 1486 O O . LEU A 1 188 ? -13.245 -3.586 9.357 1.00 89.06 188 LEU A O 1
ATOM 1490 N N . LEU A 1 189 ? -15.035 -3.042 8.094 1.00 90.62 189 LEU A N 1
ATOM 1491 C CA . LEU A 1 189 ? -14.419 -3.238 6.784 1.00 90.62 189 LEU A CA 1
ATOM 1492 C C . LEU A 1 189 ? -14.316 -1.891 6.062 1.00 90.62 189 LEU A C 1
ATOM 1494 O O . LEU A 1 189 ? -15.331 -1.266 5.764 1.00 90.62 189 LEU A O 1
ATOM 1498 N N . VAL A 1 190 ? -13.095 -1.436 5.786 1.00 89.31 190 VAL A N 1
ATOM 1499 C CA . VAL A 1 190 ? -12.842 -0.145 5.131 1.00 89.31 190 VAL A CA 1
ATOM 1500 C C . VAL A 1 190 ? -11.846 -0.326 3.992 1.00 89.31 190 VAL A C 1
ATOM 1502 O O . VAL A 1 190 ? -10.761 -0.873 4.193 1.00 89.31 190 VAL A O 1
ATOM 1505 N N . CYS A 1 191 ? -12.208 0.176 2.810 1.00 89.75 191 CYS A N 1
ATOM 1506 C CA . CYS A 1 191 ? -11.353 0.188 1.626 1.00 89.75 191 CYS A CA 1
ATOM 1507 C C . CYS A 1 191 ? -10.886 1.616 1.313 1.00 89.75 191 CYS A C 1
ATOM 1509 O O . CYS A 1 191 ? -11.699 2.536 1.223 1.00 89.75 191 CYS A O 1
ATOM 1511 N N . ALA A 1 192 ? -9.588 1.794 1.095 1.00 89.25 192 ALA A N 1
ATOM 1512 C CA . ALA A 1 192 ? -9.020 2.986 0.481 1.00 89.25 192 ALA A CA 1
ATOM 1513 C C . ALA A 1 192 ? -9.079 2.877 -1.053 1.00 89.25 192 ALA A C 1
ATOM 1515 O O . ALA A 1 192 ? -9.153 1.784 -1.616 1.00 89.25 192 ALA A O 1
ATOM 1516 N N . GLY A 1 193 ? -9.033 4.012 -1.753 1.00 90.06 193 GLY A N 1
ATOM 1517 C CA . GLY A 1 193 ? -8.905 4.002 -3.215 1.00 90.06 193 GLY A CA 1
ATOM 1518 C C . GLY A 1 193 ? -7.547 3.447 -3.650 1.00 90.06 193 GLY A C 1
ATOM 1519 O O . GLY A 1 193 ? -6.573 3.592 -2.925 1.00 90.06 193 GLY A O 1
ATOM 1520 N N . ASP A 1 194 ? -7.468 2.837 -4.831 1.00 90.94 194 ASP A N 1
ATOM 1521 C CA . ASP A 1 194 ? -6.198 2.372 -5.399 1.00 90.94 194 ASP A CA 1
ATOM 1522 C C . ASP A 1 194 ? -5.384 3.562 -5.948 1.00 90.94 194 ASP A C 1
ATOM 1524 O O . ASP A 1 194 ? -5.810 4.176 -6.931 1.00 90.94 194 ASP A O 1
ATOM 1528 N N . PRO A 1 195 ? -4.231 3.922 -5.348 1.00 90.69 195 PRO A N 1
ATOM 1529 C CA . PRO A 1 195 ? -3.413 5.028 -5.835 1.00 90.69 195 PRO A CA 1
ATOM 1530 C C . PRO A 1 195 ? -2.531 4.628 -7.025 1.00 90.69 195 PRO A C 1
ATOM 1532 O O . PRO A 1 195 ? -1.903 5.491 -7.630 1.00 90.69 195 PRO A O 1
ATOM 1535 N N . PHE A 1 196 ? -2.450 3.337 -7.356 1.00 91.50 196 PHE A N 1
ATOM 1536 C CA . PHE A 1 196 ? -1.547 2.786 -8.364 1.00 91.50 196 PHE A CA 1
ATOM 1537 C C . PHE A 1 196 ? -2.286 2.540 -9.677 1.00 91.50 196 PHE A C 1
ATOM 1539 O O . PHE A 1 196 ? -2.346 1.424 -10.205 1.00 91.50 196 PHE A O 1
ATOM 1546 N N . VAL A 1 197 ? -2.884 3.611 -10.188 1.00 93.56 197 VAL A N 1
ATOM 1547 C CA . VAL A 1 197 ? -3.623 3.641 -11.451 1.00 93.56 197 VAL A CA 1
ATOM 1548 C C . VAL A 1 197 ? -3.031 4.709 -12.374 1.00 93.56 197 VAL A C 1
ATOM 1550 O O . VAL A 1 197 ? -2.593 5.749 -11.876 1.00 93.56 197 VAL A O 1
ATOM 1553 N N . PRO A 1 198 ? -3.053 4.516 -13.707 1.00 94.00 198 PRO A N 1
ATOM 1554 C CA . PRO A 1 198 ? -2.426 5.455 -14.647 1.00 94.00 198 PRO A CA 1
ATOM 1555 C C . PRO A 1 198 ? -2.968 6.887 -14.569 1.00 94.00 198 PRO A C 1
ATOM 1557 O O . PRO A 1 198 ? -2.266 7.843 -14.879 1.00 94.00 198 PRO A O 1
ATOM 1560 N N . SER A 1 199 ? -4.226 7.052 -14.144 1.00 93.94 199 SER A N 1
ATOM 1561 C CA . SER A 1 199 ? -4.852 8.366 -13.966 1.00 93.94 199 SER A CA 1
ATOM 1562 C C . SER A 1 199 ? -4.311 9.148 -12.765 1.00 93.94 199 SER A C 1
ATOM 1564 O O . SER A 1 199 ? -4.467 10.363 -12.724 1.00 93.94 199 SER A O 1
ATOM 1566 N N . VAL A 1 200 ? -3.724 8.463 -11.778 1.00 90.94 200 VAL A N 1
ATOM 1567 C CA . VAL A 1 200 ? -3.107 9.073 -10.588 1.00 90.94 200 VAL A CA 1
ATOM 1568 C C . VAL A 1 200 ? -1.601 9.202 -10.787 1.00 90.94 200 VAL A C 1
ATOM 1570 O O . VAL A 1 200 ? -1.032 10.252 -10.495 1.00 90.94 200 VAL A O 1
ATOM 1573 N N . ASP A 1 201 ? -0.969 8.155 -11.316 1.00 91.25 201 ASP A N 1
ATOM 1574 C CA . ASP A 1 201 ? 0.453 8.136 -11.626 1.00 91.25 201 ASP A CA 1
ATOM 1575 C C . ASP A 1 201 ? 0.686 7.657 -13.069 1.00 91.25 201 ASP A C 1
ATOM 1577 O O . ASP A 1 201 ? 0.655 6.451 -13.332 1.00 91.25 201 ASP A O 1
ATOM 1581 N N . PRO A 1 202 ? 0.947 8.577 -14.018 1.00 93.69 202 PRO A N 1
ATOM 1582 C CA . PRO A 1 202 ? 1.142 8.226 -15.421 1.00 93.69 202 PRO A CA 1
ATOM 1583 C C . PRO A 1 202 ? 2.449 7.465 -15.681 1.00 93.69 202 PRO A C 1
ATOM 1585 O O . PRO A 1 202 ? 2.640 6.975 -16.793 1.00 93.69 202 PRO A O 1
ATOM 1588 N N . LYS A 1 203 ? 3.356 7.357 -14.694 1.00 92.81 203 LYS A N 1
ATOM 1589 C CA . LYS A 1 203 ? 4.547 6.504 -14.818 1.00 92.81 203 LYS A CA 1
ATOM 1590 C C . LYS A 1 203 ? 4.191 5.022 -14.824 1.00 92.81 203 LYS A C 1
ATOM 1592 O O . LYS A 1 203 ? 4.961 4.237 -15.371 1.00 92.81 203 LYS A O 1
ATOM 1597 N N . TRP A 1 204 ? 3.059 4.645 -14.227 1.00 92.94 204 TRP A N 1
ATOM 1598 C CA . TRP A 1 204 ? 2.545 3.283 -14.267 1.00 92.94 204 TRP A CA 1
ATOM 1599 C C . TRP A 1 204 ? 1.787 3.018 -15.570 1.00 92.94 204 TRP A C 1
ATOM 1601 O O . TRP A 1 204 ? 0.754 3.627 -15.851 1.00 92.94 204 TRP A O 1
ATOM 1611 N N . LEU A 1 205 ? 2.278 2.048 -16.337 1.00 95.31 205 LEU A N 1
ATOM 1612 C CA . LEU A 1 205 ? 1.724 1.611 -17.611 1.00 95.31 205 LEU A CA 1
ATOM 1613 C C . LEU A 1 205 ? 1.358 0.117 -17.530 1.00 95.31 205 LEU A C 1
ATOM 1615 O O . LEU A 1 205 ? 2.218 -0.736 -17.779 1.00 95.31 205 LEU A O 1
ATOM 1619 N N . PRO A 1 206 ? 0.104 -0.238 -17.185 1.00 94.25 206 PRO A N 1
ATOM 1620 C CA . PRO A 1 206 ? -0.341 -1.626 -17.151 1.00 94.25 206 PRO A CA 1
ATOM 1621 C C . PRO A 1 206 ? -0.330 -2.217 -18.564 1.00 94.25 206 PRO A C 1
ATOM 1623 O O . PRO A 1 206 ? -0.852 -1.626 -19.506 1.00 94.25 206 PRO A O 1
ATOM 1626 N N . GLN A 1 207 ? 0.245 -3.409 -18.709 1.00 95.00 207 GLN A N 1
ATOM 1627 C CA . GLN A 1 207 ? 0.331 -4.118 -19.992 1.00 95.00 207 GLN A CA 1
ATOM 1628 C C . GLN A 1 207 ? -0.511 -5.391 -20.010 1.00 95.00 207 GLN A C 1
ATOM 1630 O O . GLN A 1 207 ? -1.076 -5.755 -21.039 1.00 95.00 207 GLN A O 1
ATOM 1635 N N . ARG A 1 208 ? -0.597 -6.093 -18.875 1.00 95.69 208 ARG A N 1
ATOM 1636 C CA . ARG A 1 208 ? -1.341 -7.348 -18.759 1.00 95.69 208 ARG A CA 1
ATOM 1637 C C . ARG A 1 208 ? -2.043 -7.434 -17.414 1.00 95.69 208 ARG A C 1
ATOM 1639 O O . ARG A 1 208 ? -1.386 -7.558 -16.386 1.00 95.69 208 ARG A O 1
ATOM 1646 N N . SER A 1 209 ? -3.371 -7.468 -17.440 1.00 94.50 209 SER A N 1
ATOM 1647 C CA . SER A 1 209 ? -4.190 -7.721 -16.254 1.00 94.50 209 SER A CA 1
ATOM 1648 C C . SER A 1 209 ? -4.447 -9.222 -16.092 1.00 94.50 209 SER A C 1
ATOM 1650 O O . SER A 1 209 ? -4.805 -9.904 -17.053 1.00 94.50 209 SER A O 1
ATOM 1652 N N . LEU A 1 210 ? -4.217 -9.754 -14.891 1.00 91.69 210 LEU A N 1
ATOM 1653 C CA . LEU A 1 210 ? -4.524 -11.141 -14.529 1.00 91.69 210 LEU A CA 1
ATOM 1654 C C . LEU A 1 210 ? -5.800 -11.238 -13.696 1.00 91.69 210 LEU A C 1
ATOM 1656 O O . LEU A 1 210 ? -6.566 -12.186 -13.855 1.00 91.69 210 LEU A O 1
ATOM 1660 N N . ARG A 1 211 ? -5.992 -10.298 -12.763 1.00 88.88 211 ARG A N 1
ATOM 1661 C CA . ARG A 1 211 ? -7.121 -10.265 -11.829 1.00 88.88 211 ARG A CA 1
ATOM 1662 C C . ARG A 1 211 ? -7.486 -8.821 -11.522 1.00 88.88 211 ARG A C 1
ATOM 1664 O O . ARG A 1 211 ? -6.611 -7.999 -11.267 1.00 88.88 211 ARG A O 1
ATOM 1671 N N . MET A 1 212 ? -8.784 -8.535 -11.475 1.00 90.88 212 MET A N 1
ATOM 1672 C CA . MET A 1 212 ? -9.267 -7.248 -10.978 1.00 90.88 212 MET A CA 1
ATOM 1673 C C . MET A 1 212 ? -9.023 -7.142 -9.471 1.00 90.88 212 MET A C 1
ATOM 1675 O O . MET A 1 212 ? -9.255 -8.108 -8.743 1.00 90.88 212 MET A O 1
ATOM 1679 N N . LEU A 1 213 ? -8.619 -5.959 -8.997 1.00 88.06 213 LEU A N 1
ATOM 1680 C CA . LEU A 1 213 ? -8.400 -5.703 -7.569 1.00 88.06 213 LEU A CA 1
ATOM 1681 C C . LEU A 1 213 ? -9.652 -6.012 -6.736 1.00 88.06 213 LEU A C 1
ATOM 1683 O O . LEU A 1 213 ? -9.556 -6.707 -5.732 1.00 88.06 213 LEU A O 1
ATOM 1687 N N . SER A 1 214 ? -10.828 -5.573 -7.192 1.00 88.94 214 SER A N 1
ATOM 1688 C CA . SER A 1 214 ? -12.105 -5.846 -6.519 1.00 88.94 214 SER A CA 1
ATOM 1689 C C . SER A 1 214 ? -12.397 -7.343 -6.389 1.00 88.94 214 SER A C 1
ATOM 1691 O O . SER A 1 214 ? -12.808 -7.797 -5.326 1.00 88.94 214 SER A O 1
ATOM 1693 N N . ALA A 1 215 ? -12.137 -8.120 -7.443 1.00 87.88 215 ALA A N 1
ATOM 1694 C CA . ALA A 1 215 ? -12.322 -9.568 -7.429 1.00 87.88 215 ALA A CA 1
ATOM 1695 C C . ALA A 1 215 ? -11.307 -10.270 -6.514 1.00 87.88 215 ALA A C 1
ATOM 1697 O O . ALA A 1 215 ? -11.665 -11.207 -5.808 1.00 87.88 215 ALA A O 1
ATOM 1698 N N . ALA A 1 216 ? -10.053 -9.809 -6.502 1.00 85.19 216 ALA A N 1
ATOM 1699 C CA . ALA A 1 216 ? -9.022 -10.347 -5.621 1.00 85.19 216 ALA A CA 1
ATOM 1700 C C . ALA A 1 216 ? -9.337 -10.066 -4.143 1.00 85.19 216 ALA A C 1
ATOM 1702 O O . ALA A 1 216 ? -9.230 -10.969 -3.320 1.00 85.19 216 ALA A O 1
ATOM 1703 N N . VAL A 1 217 ? -9.796 -8.853 -3.821 1.00 85.06 217 VAL A N 1
ATOM 1704 C CA . VAL A 1 217 ? -10.232 -8.472 -2.468 1.00 85.06 217 VAL A CA 1
ATOM 1705 C C . VAL A 1 217 ? -11.445 -9.283 -2.017 1.00 85.06 217 VAL A C 1
ATOM 1707 O O . VAL A 1 217 ? -11.471 -9.742 -0.884 1.00 85.06 217 VAL A O 1
ATOM 1710 N N . ALA A 1 218 ? -12.421 -9.514 -2.899 1.00 84.38 218 ALA A N 1
ATOM 1711 C CA . ALA A 1 218 ? -13.600 -10.323 -2.581 1.00 84.38 218 ALA A CA 1
ATOM 1712 C C . ALA A 1 218 ? -13.285 -11.810 -2.318 1.00 84.38 218 ALA A C 1
ATOM 1714 O O . ALA A 1 218 ? -14.151 -12.534 -1.835 1.00 84.38 218 ALA A O 1
ATOM 1715 N N . SER A 1 219 ? -12.079 -12.270 -2.667 1.00 79.38 219 SER A N 1
ATOM 1716 C CA . SER A 1 219 ? -11.621 -13.647 -2.439 1.00 79.38 219 SER A CA 1
ATOM 1717 C C . SER 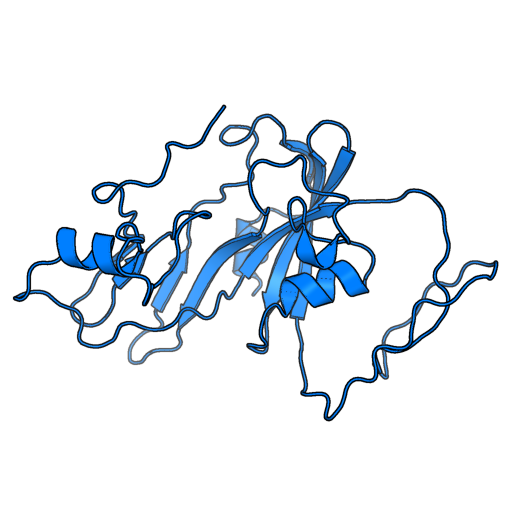A 1 219 ? -10.761 -13.835 -1.183 1.00 79.38 219 SER A C 1
ATOM 1719 O O . SER A 1 219 ? -10.340 -14.964 -0.929 1.00 79.38 219 SER A O 1
ATOM 1721 N N . LEU A 1 220 ? -10.474 -12.752 -0.449 1.00 74.19 220 LEU A N 1
ATOM 1722 C CA . LEU A 1 220 ? -9.765 -12.775 0.838 1.00 74.19 220 LEU A CA 1
ATOM 1723 C C . LEU A 1 220 ? -10.701 -13.174 1.985 1.00 74.19 220 LEU A C 1
ATOM 1725 O O . LEU A 1 220 ? -10.206 -13.847 2.917 1.00 74.19 220 LEU A O 1
#

Solvent-accessible surface area (backbone atoms only — not comparable to full-atom values): 13848 Å² total; per-residue (Å²): 131,78,76,79,76,88,50,65,82,70,66,47,73,76,43,76,57,78,56,43,74,42,64,60,75,59,87,90,50,44,62,71,66,92,51,90,84,60,68,75,22,50,52,47,20,48,55,70,75,39,56,87,94,64,58,45,88,50,85,77,81,80,72,61,41,20,34,41,29,35,23,47,62,89,79,83,94,64,82,57,76,94,83,76,95,66,96,84,75,91,77,89,85,82,91,78,84,68,82,73,74,82,81,79,80,73,79,81,81,70,92,75,49,70,49,76,46,73,25,34,36,29,28,47,80,83,43,49,27,31,39,27,46,31,34,52,80,44,90,57,90,62,46,66,52,53,52,30,27,73,73,69,24,28,41,42,24,32,37,80,62,42,78,54,72,33,64,82,52,97,53,56,40,65,42,63,31,37,37,76,44,91,44,83,98,59,61,50,73,50,72,49,80,82,71,90,37,49,91,70,36,73,51,42,44,83,72,44,81,76,44,55,67,71,62,54,59,76,71,109

Organism: Tetraodon nigroviridis (NCBI:txid99883)

Nearest PDB structures (foldseek):
  5vbb-assembly1_A  TM=7.574E-01  e=2.675E-16  Homo sapiens
  3sj5-assembly2_B  TM=6.407E-01  e=4.538E+00  Caldanaerobacter subterraneus subsp. tengcongensis
  3gmh-assembly3_E  TM=3.990E-01  e=8.405E+00  Homo sapiens
  6u2w-assembly1_A  TM=1.205E-01  e=3.836E+00  Homo sapiens

Foldseek 3Di:
DDDDDDDLQPWAWQDDDQADTDTFDDQPAAQDDPDPPRCRHVVSSCCVVAPPVRDRPDDDDDDQFKWWFKWFDDDDDDDPDDDPDDPDDDDDDDDDDDDDDPPPPPDPDDDWDKDKDWFFWFFFQNTTITTIIMGTPDDDDCRVQQVSLVVVTGTACPCPSVVNPRVPDPGTRIGRAWDWACDPPHIDITGDDDCQDCVNPVSTDTDGGDHDPVRVVVVD

InterPro domains:
  IPR020103 Pseudouridine synthase, catalytic domain superfamily [SSF55120] (5-182)
  IPR050188 RluA Pseudouridine Synthase [PTHR21600] (102-204)

Mean predicted aligned error: 11.7 Å